Protein 5DLY (pdb70)

Radius of gyration: 17.3 Å; Cα contacts (8 Å, |Δi|>4): 465; chains: 1; bounding box: 42×43×48 Å

CATH classification: 3.40.50.150

Solvent-accessible surface area: 12921 Å² total; per-residue (Å²): 161,6,77,75,71,0,78,142,23,41,78,46,4,81,66,0,50,23,14,58,74,77,105,99,48,27,144,18,2,95,137,18,35,61,69,12,31,40,20,7,51,24,3,4,0,11,1,0,14,2,1,0,38,51,92,16,132,70,102,6,140,4,0,0,3,1,28,8,17,55,0,46,11,0,75,36,0,58,79,123,41,171,186,10,95,9,17,0,1,23,71,29,72,136,6,8,74,45,1,128,190,70,70,25,125,28,65,21,18,64,20,64,10,56,51,0,98,128,113,14,94,145,112,7,6,0,0,0,0,21,48,11,3,9,25,27,105,35,3,21,47,2,0,59,30,0,9,100,1,3,16,75,64,0,0,0,2,0,0,11,36,13,80,115,10,51,56,94,2,45,124,48,26,129,50,170,71,5,67,42,7,6,86,13,17,11,100,3,5,11,13,32,140,21,0,96,80,0,0,77,51,7,7,118,134,76,177,49,16,61,69,65,10,10,75,38,78,10,0,4,4,75,134,122,35,94,58,46,134,41,1,54,176,40,188,90,0,75,70,16,38,163,51,63,132,43,47,84,101,63,16,88,130,49,26,50,23,3,9,0,0,0,14,46,74,183

B-factor: mean 17.36, std 6.31, range [4.74, 49.21]

InterPro domains:
  IPR025714 Methyltransferase domain [PF13847] (62-194)
  IPR029063 S-adenosyl-L-methionine-dependent methyltransferase superfamily [G3DSA:3.40.50.150] (2-267)
  IPR029063 S-adenosyl-L-methionine-dependent methyltransferase superfamily [SSF53335] (41-239)

Nearest PDB structures (foldseek):
  5dm0-assembly1_A  TM=9.852E-01  e=4.901E-47  Bacillus velezensis FZB42
  5dm2-assembly1_A  TM=9.727E-01  e=2.241E-31  Bacillus pumilus ATCC 7061
  4kwc-assembly1_A  TM=9.662E-01  e=4.129E-31  Bacillus pumilus
  5dm1-assembly1_A  TM=9.781E-01  e=1.482E-30  Bacillus pumilus ATCC 7061
  5dm4-assembly1_A  TM=9.587E-01  e=1.402E-30  Bacillus pumilus ATCC 7061

Structure (mmCIF, N/CA/C/O backbone):
data_5DLY
#
_entry.id   5DLY
#
_cell.length_a   39.700
_cell.length_b   71.370
_cell.length_c   48.790
_cell.angle_alpha   90.00
_cell.angle_beta   107.49
_cell.angle_gamma   90.00
#
_symmetry.space_group_name_H-M   'P 1 21 1'
#
loop_
_entity.id
_entity.type
_entity.pdbx_description
1 polymer 'plantazolicin methyltransferase BamL'
2 non-polymer 'prop-2-en-1-yl 2-[(1S)-1-amino-4-carbamimidamidobutyl]-1,3-thiazole-4-carboxylate'
3 non-polymer S-ADENOSYL-L-HOMOCYSTEINE
4 water water
#
loop_
_atom_site.group_PDB
_atom_site.id
_atom_site.type_symbol
_atom_site.label_atom_id
_atom_site.label_alt_id
_atom_site.label_comp_id
_atom_site.label_asym_id
_atom_site.label_entity_id
_atom_site.label_seq_id
_atom_site.pdbx_PDB_ins_code
_atom_site.Cartn_x
_atom_site.Cartn_y
_atom_site.Cartn_z
_atom_site.occupancy
_atom_site.B_iso_or_equiv
_atom_site.auth_seq_id
_atom_site.auth_comp_id
_atom_site.auth_asym_id
_atom_site.auth_atom_id
_atom_site.pdbx_PDB_model_num
ATOM 1 N N . GLU A 1 1 ? 29.584 -45.606 66.135 1.00 25.80 2 GLU A N 1
ATOM 2 C CA . GLU A 1 1 ? 30.632 -46.491 65.557 1.00 24.81 2 GLU A CA 1
ATOM 3 C C . GLU A 1 1 ? 30.361 -47.944 65.920 1.00 22.88 2 GLU A C 1
ATOM 4 O O . GLU A 1 1 ? 30.307 -48.318 67.101 1.00 21.81 2 GLU A O 1
ATOM 10 N N . ILE A 1 2 ? 30.199 -48.756 64.886 1.00 20.75 3 ILE A N 1
ATOM 11 C CA . ILE A 1 2 ? 29.943 -50.179 65.067 1.00 18.89 3 ILE A CA 1
ATOM 12 C C . ILE A 1 2 ? 31.179 -50.892 65.621 1.00 18.80 3 ILE A C 1
ATOM 13 O O . ILE A 1 2 ? 31.044 -51.854 66.374 1.00 17.66 3 ILE A O 1
ATOM 18 N N . GLU A 1 3 ? 32.374 -50.401 65.275 1.00 18.65 4 GLU A N 1
ATOM 19 C CA . GLU A 1 3 ? 33.620 -50.945 65.809 1.00 19.99 4 GLU A CA 1
ATOM 20 C C . GLU A 1 3 ? 33.633 -50.928 67.343 1.00 19.19 4 GLU A C 1
ATOM 21 O O . GLU A 1 3 ? 33.925 -51.944 67.973 1.00 19.04 4 GLU A O 1
ATOM 27 N N . THR A 1 4 ? 33.305 -49.780 67.935 1.00 19.42 5 THR A N 1
ATOM 28 C CA . THR A 1 4 ? 33.305 -49.657 69.394 1.00 19.17 5 THR A CA 1
ATOM 29 C C . THR A 1 4 ? 32.204 -50.495 70.065 1.00 18.10 5 THR A C 1
ATOM 30 O O . THR A 1 4 ? 32.451 -51.115 71.104 1.00 17.89 5 THR A O 1
ATOM 34 N N . ILE A 1 5 ? 31.011 -50.529 69.470 1.00 17.47 6 ILE A N 1
ATOM 35 C CA . ILE A 1 5 ? 29.931 -51.400 69.965 1.00 17.16 6 ILE A CA 1
ATOM 36 C C . ILE A 1 5 ? 30.424 -52.849 70.000 1.00 16.74 6 ILE A C 1
ATOM 37 O O . ILE A 1 5 ? 30.235 -53.561 70.990 1.00 16.50 6 ILE A O 1
ATOM 42 N N . VAL A 1 6 ? 31.076 -53.267 68.920 1.00 16.40 7 VAL A N 1
ATOM 43 C CA . VAL A 1 6 ? 31.647 -54.613 68.837 1.00 16.13 7 VAL A CA 1
ATOM 44 C C . VAL A 1 6 ? 32.752 -54.838 69.879 1.00 16.62 7 VAL A C 1
ATOM 45 O O . VAL A 1 6 ? 32.778 -55.876 70.535 1.00 16.74 7 VAL A O 1
ATOM 49 N N . ARG A 1 7 ? 33.645 -53.863 70.051 1.00 17.36 8 ARG A N 1
ATOM 50 C CA . ARG A 1 7 ? 34.719 -54.003 71.041 1.00 17.87 8 ARG A CA 1
ATOM 51 C C . ARG A 1 7 ? 34.193 -54.054 72.472 1.00 18.02 8 ARG A C 1
ATOM 52 O O . ARG A 1 7 ? 34.722 -54.794 73.304 1.00 18.39 8 ARG A O 1
ATOM 60 N N . GLU A 1 8 ? 33.142 -53.285 72.744 1.00 18.76 9 GLU A N 1
ATOM 61 C CA . GLU A 1 8 ? 32.606 -53.182 74.100 1.00 19.45 9 GLU A CA 1
ATOM 62 C C . GLU A 1 8 ? 31.767 -54.383 74.512 1.00 19.05 9 GLU A C 1
ATOM 63 O O . GLU A 1 8 ? 31.557 -54.614 75.705 1.00 19.35 9 GLU A O 1
ATOM 69 N N . SER A 1 9 ? 31.307 -55.146 73.520 1.00 18.16 10 SER A N 1
ATOM 70 C CA . SER A 1 9 ? 30.582 -56.397 73.757 1.00 17.80 10 SER A CA 1
ATOM 71 C C . SER A 1 9 ? 31.479 -57.634 73.628 1.00 17.08 10 SER A C 1
ATOM 72 O O . SER A 1 9 ? 31.000 -58.771 73.720 1.00 16.08 10 SER A O 1
ATOM 75 N N . GLU A 1 10 ? 32.778 -57.419 73.441 1.00 16.91 11 GLU A N 1
ATOM 76 C CA . GLU A 1 10 ? 33.726 -58.523 73.279 1.00 18.00 11 GLU A CA 1
ATOM 77 C C . GLU A 1 10 ? 33.735 -59.502 74.458 1.00 17.77 11 GLU A C 1
ATOM 78 O O . GLU A 1 10 ? 33.737 -60.716 74.256 1.00 17.33 11 GLU A O 1
ATOM 84 N N . ALA A 1 11 ? 33.726 -58.980 75.683 1.00 18.03 12 ALA A N 1
ATOM 85 C CA . ALA A 1 11 ? 33.724 -59.828 76.873 1.00 18.12 12 ALA A CA 1
ATOM 86 C C . ALA A 1 11 ? 32.502 -60.741 76.921 1.00 17.75 12 ALA A C 1
ATOM 87 O O . ALA A 1 11 ? 32.604 -61.892 77.332 1.00 18.22 12 ALA A O 1
ATOM 89 N N . ASN A 1 12 ? 31.353 -60.227 76.487 1.00 17.32 13 ASN A N 1
ATOM 90 C CA . ASN A 1 12 ? 30.143 -61.041 76.413 1.00 16.96 13 ASN A CA 1
ATOM 91 C C . ASN A 1 12 ? 30.312 -62.202 75.440 1.00 16.14 13 ASN A C 1
ATOM 92 O O . ASN A 1 12 ? 29.903 -63.324 75.729 1.00 15.26 13 ASN A O 1
ATOM 97 N N . ARG A 1 13 ? 30.940 -61.926 74.302 1.00 15.94 14 ARG A N 1
ATOM 98 C CA . ARG A 1 13 ? 31.146 -62.935 73.270 1.00 15.41 14 ARG A CA 1
ATOM 99 C C . ARG A 1 13 ? 32.140 -63.996 73.732 1.00 15.44 14 ARG A C 1
ATOM 100 O O . ARG A 1 13 ? 31.945 -65.185 73.468 1.00 15.07 14 ARG A O 1
ATOM 108 N N . ILE A 1 14 ? 33.184 -63.571 74.454 1.00 16.12 15 ILE A N 1
ATOM 109 C CA . ILE A 1 14 ? 34.134 -64.519 75.049 1.00 17.05 15 ILE A CA 1
ATOM 110 C C . ILE A 1 14 ? 33.416 -65.469 76.011 1.00 16.20 15 ILE A C 1
ATOM 111 O O . ILE A 1 14 ? 33.649 -66.675 75.978 1.00 16.66 15 ILE A O 1
ATOM 116 N N . GLN A 1 15 ? 32.535 -64.913 76.843 1.00 15.97 16 GLN A N 1
ATOM 117 C CA . GLN A 1 15 ? 31.742 -65.694 77.790 1.00 15.96 16 GLN A CA 1
ATOM 118 C C . GLN A 1 15 ? 30.802 -66.677 77.092 1.00 15.16 16 GLN A C 1
ATOM 119 O O . GLN A 1 15 ? 30.697 -67.830 77.507 1.00 15.40 16 GLN A O 1
ATOM 125 N N . ALA A 1 16 ? 30.143 -66.234 76.020 1.00 14.22 17 ALA A N 1
ATOM 126 C CA . ALA A 1 16 ? 29.243 -67.109 75.255 1.00 14.02 17 ALA A CA 1
ATOM 127 C C . ALA A 1 16 ? 30.011 -68.304 74.685 1.00 13.78 17 ALA A C 1
ATOM 128 O O . ALA A 1 16 ? 29.510 -69.431 74.656 1.00 13.53 17 ALA A O 1
ATOM 130 N N . GLN A 1 17 ? 31.238 -68.043 74.242 1.00 14.29 18 GLN A N 1
ATOM 131 C CA . GLN A 1 17 ? 32.073 -69.065 73.630 1.00 14.83 18 GLN A CA 1
ATOM 132 C C . GLN A 1 17 ? 32.576 -70.121 74.631 1.00 15.04 18 GLN A C 1
ATOM 133 O O . GLN A 1 17 ? 32.898 -71.238 74.227 1.00 14.89 18 GLN A O 1
ATOM 139 N N . THR A 1 18 ? 32.594 -69.798 75.930 1.00 15.48 19 THR A N 1
ATOM 140 C CA . THR A 1 18 ? 32.932 -70.828 76.930 1.00 15.82 19 THR A CA 1
ATOM 141 C C . THR A 1 18 ? 32.013 -72.053 76.858 1.00 15.69 19 THR A C 1
ATOM 142 O O . THR A 1 18 ? 32.423 -73.161 77.199 1.00 15.88 19 THR A O 1
ATOM 146 N N . TRP A 1 19 ? 30.785 -71.864 76.373 1.00 14.66 20 TRP A N 1
ATOM 147 C CA . TRP A 1 19 ? 29.839 -72.967 76.231 1.00 14.37 20 TRP A CA 1
ATOM 148 C C . TRP A 1 19 ? 30.180 -73.958 75.104 1.00 14.60 20 TRP A C 1
ATOM 149 O O . TRP A 1 19 ? 29.531 -74.990 74.961 1.00 14.16 20 TRP A O 1
ATOM 160 N N . PHE A 1 20 ? 31.226 -73.647 74.333 1.00 14.65 21 PHE A N 1
ATOM 161 C CA . PHE A 1 20 ? 31.674 -74.509 73.245 1.00 15.62 21 PHE A CA 1
ATOM 162 C C . PHE A 1 20 ? 33.118 -74.968 73.402 1.00 17.37 21 PHE A C 1
ATOM 163 O O . PHE A 1 20 ? 33.586 -75.801 72.626 1.00 19.66 21 PHE A O 1
ATOM 171 N N . SER A 1 21 ? 33.791 -74.462 74.432 1.00 19.98 22 SER A N 1
ATOM 172 C CA . SER A 1 21 ? 35.212 -74.756 74.660 1.00 22.16 22 SER A CA 1
ATOM 173 C C . SER A 1 21 ? 35.499 -75.428 76.010 1.00 24.36 22 SER A C 1
ATOM 174 O O . SER A 1 21 ? 36.631 -75.852 76.265 1.00 25.17 22 SER A O 1
ATOM 177 N N . HIS A 1 22 ? 34.487 -75.509 76.869 1.00 25.99 23 HIS A N 1
ATOM 178 C CA . HIS A 1 22 ? 34.616 -76.166 78.173 1.00 27.90 23 HIS A CA 1
ATOM 179 C C . HIS A 1 22 ? 33.915 -77.524 78.147 1.00 28.37 23 HIS A C 1
ATOM 180 O O . HIS A 1 22 ? 32.799 -77.629 77.636 1.00 27.56 23 HIS A O 1
ATOM 187 N N . PRO A 1 23 ? 34.570 -78.572 78.687 1.00 28.14 24 PRO A N 1
ATOM 188 C CA . PRO A 1 23 ? 34.067 -79.944 78.553 1.00 28.55 24 PRO A CA 1
ATOM 189 C C . PRO A 1 23 ? 32.638 -80.136 79.064 1.00 28.00 24 PRO A C 1
ATOM 190 O O . PRO A 1 23 ? 31.808 -80.716 78.360 1.00 29.01 24 PRO A O 1
ATOM 194 N N . GLU A 1 24 ? 32.367 -79.648 80.272 1.00 27.67 25 GLU A N 1
ATOM 195 C CA . GLU A 1 24 ? 31.057 -79.807 80.902 1.00 27.26 25 GLU A CA 1
ATOM 196 C C . GLU A 1 24 ? 29.997 -78.929 80.228 1.00 25.23 25 GLU A C 1
ATOM 197 O O . GLU A 1 24 ? 28.892 -79.393 79.933 1.00 24.38 25 GLU A O 1
ATOM 203 N N . LYS A 1 25 ? 30.353 -77.672 79.968 1.00 23.69 26 LYS A N 1
ATOM 204 C CA . LYS A 1 25 ? 29.453 -76.720 79.310 1.00 22.18 26 LYS A CA 1
ATOM 205 C C . LYS A 1 25 ? 29.051 -77.179 77.911 1.00 21.24 26 LYS A C 1
ATOM 206 O O . LYS A 1 25 ? 27.894 -77.015 77.508 1.00 19.77 26 LYS A O 1
ATOM 212 N N . SER A 1 26 ? 29.999 -77.766 77.182 1.00 20.76 27 SER A N 1
ATOM 213 C CA . SER A 1 26 ? 29.745 -78.255 75.826 1.00 20.25 27 SER A CA 1
ATOM 214 C C . SER A 1 26 ? 28.683 -79.348 75.767 1.00 19.56 27 SER A C 1
ATOM 215 O O . SER A 1 26 ? 27.978 -79.471 74.771 1.00 19.48 27 SER A O 1
ATOM 218 N N . LYS A 1 27 ? 28.560 -80.135 76.835 1.00 18.80 28 LYS A N 1
ATOM 219 C CA . LYS A 1 27 ? 27.488 -81.121 76.919 1.00 18.16 28 LYS A CA 1
ATOM 220 C C . LYS A 1 27 ? 26.112 -80.448 76.966 1.00 16.78 28 LYS A C 1
ATOM 221 O O . LYS A 1 27 ? 25.162 -80.931 76.344 1.00 16.52 28 LYS A O 1
ATOM 227 N N . VAL A 1 28 ? 26.026 -79.331 77.691 1.00 15.78 29 VAL A N 1
ATOM 228 C CA . VAL A 1 28 ? 24.771 -78.578 77.835 1.00 15.03 29 VAL A CA 1
ATOM 229 C C . VAL A 1 28 ? 24.377 -77.928 76.504 1.00 14.48 29 VAL A C 1
ATOM 230 O O . VAL A 1 28 ? 23.233 -78.061 76.053 1.00 14.75 29 VAL A O 1
ATOM 234 N N . SER A 1 29 ? 25.330 -77.244 75.875 1.00 14.36 30 SER A N 1
ATOM 235 C CA . SER A 1 29 ? 25.064 -76.571 74.605 1.00 14.33 30 SER A CA 1
ATOM 236 C C . SER A 1 29 ? 24.708 -77.550 73.479 1.00 14.67 30 SER A C 1
ATOM 237 O O . SER A 1 29 ? 23.764 -77.302 72.724 1.00 14.70 30 SER A O 1
ATOM 240 N N . PHE A 1 30 ? 25.419 -78.677 73.390 1.00 15.08 31 PHE A N 1
ATOM 241 C CA . PHE A 1 30 ? 25.106 -79.688 72.373 1.00 16.53 31 PHE A CA 1
ATOM 242 C C . PHE A 1 30 ? 23.684 -80.223 72.522 1.00 16.38 31 PHE A C 1
ATOM 243 O O . PHE A 1 30 ? 22.934 -80.278 71.551 1.00 16.72 31 PHE A O 1
ATOM 251 N N . ARG A 1 31 ? 23.318 -80.608 73.745 1.00 16.78 32 ARG A N 1
ATOM 252 C CA . ARG A 1 31 ? 21.982 -81.127 74.027 1.00 17.15 32 ARG A CA 1
ATOM 253 C C . ARG A 1 31 ? 20.891 -80.127 73.650 1.00 15.91 32 ARG A C 1
ATOM 254 O O . ARG A 1 31 ? 19.931 -80.482 72.965 1.00 16.01 32 ARG A O 1
ATOM 262 N N . TYR A 1 32 ? 21.039 -78.882 74.103 1.00 15.14 33 TYR A N 1
ATOM 263 C CA . TYR A 1 32 ? 20.070 -77.846 73.769 1.00 14.76 33 TYR A CA 1
ATOM 264 C C . TYR A 1 32 ? 20.002 -77.646 72.248 1.00 14.51 33 TYR A C 1
ATOM 265 O O . TYR A 1 32 ? 18.910 -77.642 71.661 1.00 14.52 33 TYR A O 1
ATOM 274 N N . ASP A 1 33 ? 21.167 -77.481 71.625 1.00 14.74 34 ASP A N 1
ATOM 275 C CA . ASP A 1 33 ? 21.232 -77.133 70.198 1.00 14.82 34 ASP A CA 1
ATOM 276 C C . ASP A 1 33 ? 20.622 -78.213 69.320 1.00 15.29 34 ASP A C 1
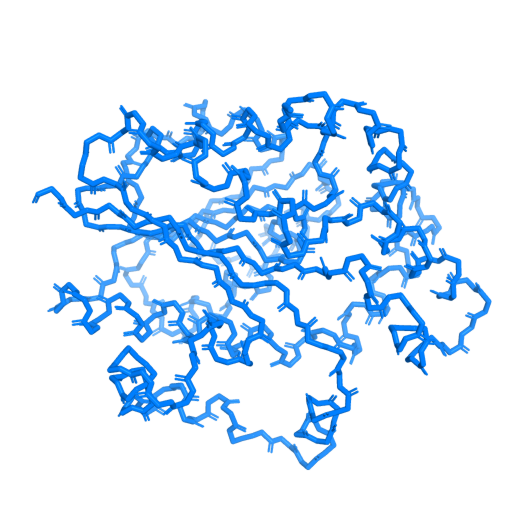ATOM 277 O O . ASP A 1 33 ? 19.888 -77.911 68.375 1.00 15.03 34 ASP A O 1
ATOM 282 N N . GLU A 1 34 ? 20.909 -79.472 69.638 1.00 16.45 35 GLU A N 1
ATOM 283 C CA . GLU A 1 34 ? 20.330 -80.582 68.888 1.00 17.53 35 GLU A CA 1
ATOM 284 C C . GLU A 1 34 ? 18.813 -80.657 69.032 1.00 17.77 35 GLU A C 1
ATOM 285 O O . GLU A 1 34 ? 18.107 -80.913 68.057 1.00 18.21 35 GLU A O 1
ATOM 291 N N . ARG A 1 35 ? 18.314 -80.419 70.243 1.00 17.44 36 ARG A N 1
ATOM 292 C CA . ARG A 1 35 ? 16.880 -80.510 70.519 1.00 17.74 36 ARG A CA 1
ATOM 293 C C . ARG A 1 35 ? 16.087 -79.346 69.928 1.00 18.14 36 ARG A C 1
ATOM 294 O O . ARG A 1 35 ? 14.985 -79.533 69.407 1.00 19.14 36 ARG A O 1
ATOM 302 N N . GLU A 1 36 ? 16.652 -78.145 70.008 1.00 18.12 37 GLU A N 1
ATOM 303 C CA . GLU A 1 36 ? 15.886 -76.938 69.725 1.00 18.36 37 GLU A CA 1
ATOM 304 C C . GLU A 1 36 ? 16.233 -76.249 68.405 1.00 17.96 37 GLU A C 1
ATOM 305 O O . GLU A 1 36 ? 15.422 -75.473 67.893 1.00 18.81 37 GLU A O 1
ATOM 311 N N . THR A 1 37 ? 17.421 -76.518 67.862 1.00 18.17 38 THR A N 1
ATOM 312 C CA . THR A 1 37 ? 17.862 -75.823 66.644 1.00 18.07 38 THR A CA 1
ATOM 313 C C . THR A 1 37 ? 18.010 -76.709 65.406 1.00 17.79 38 THR A C 1
ATOM 314 O O . THR A 1 37 ? 18.214 -76.201 64.303 1.00 18.23 38 THR A O 1
ATOM 318 N N . SER A 1 38 ? 17.917 -78.027 65.568 1.00 16.94 39 SER A N 1
ATOM 319 C CA . SER A 1 38 ? 18.176 -78.916 64.433 1.00 16.72 39 SER A CA 1
ATOM 320 C C . SER A 1 38 ? 17.180 -78.733 63.289 1.00 16.24 39 SER A C 1
ATOM 321 O O . SER A 1 38 ? 17.579 -78.791 62.135 1.00 15.90 39 SER A O 1
ATOM 324 N N . SER A 1 39 ? 15.901 -78.494 63.592 1.00 16.39 40 SER A N 1
ATOM 325 C CA . SER A 1 39 ? 14.903 -78.407 62.523 1.00 16.96 40 SER A CA 1
ATOM 326 C C . SER A 1 39 ? 15.033 -77.147 61.670 1.00 17.28 40 SER A C 1
ATOM 327 O O . SER A 1 39 ? 14.638 -77.148 60.503 1.00 17.65 40 SER A O 1
ATOM 330 N N . ILE A 1 40 ? 15.587 -76.080 62.244 1.00 16.32 41 ILE A N 1
ATOM 331 C CA . ILE A 1 40 ? 15.803 -74.845 61.479 1.00 16.27 41 ILE A CA 1
ATOM 332 C C . ILE A 1 40 ? 16.989 -74.980 60.513 1.00 16.00 41 ILE A C 1
ATOM 333 O O . ILE A 1 40 ? 17.095 -74.233 59.544 1.00 15.15 41 ILE A O 1
ATOM 338 N N . ARG A 1 41 ? 17.878 -75.937 60.776 1.00 16.22 42 ARG A N 1
ATOM 339 C CA . ARG A 1 41 ? 19.044 -76.156 59.918 1.00 16.11 42 ARG A CA 1
ATOM 340 C C . ARG A 1 41 ? 18.660 -76.330 58.442 1.00 14.98 42 ARG A C 1
ATOM 341 O O . ARG A 1 41 ? 19.167 -75.610 57.574 1.00 13.64 42 ARG A O 1
ATOM 349 N N . SER A 1 42 ? 17.756 -77.269 58.152 1.00 14.10 43 SER A N 1
ATOM 350 C CA . SER A 1 42 ? 17.355 -77.510 56.769 1.00 13.91 43 SER A CA 1
ATOM 351 C C . SER A 1 42 ? 16.633 -76.312 56.169 1.00 12.82 43 SER A C 1
ATOM 352 O O . SER A 1 42 ? 16.752 -76.057 54.973 1.00 13.09 43 SER A O 1
ATOM 355 N N . ILE A 1 43 ? 15.865 -75.596 56.987 1.00 12.43 44 ILE A N 1
ATOM 356 C CA . ILE A 1 43 ? 15.193 -74.392 56.497 1.00 11.30 44 ILE A CA 1
ATOM 357 C C . ILE A 1 43 ? 16.192 -73.305 56.091 1.00 10.65 44 ILE A C 1
ATOM 358 O O . ILE A 1 43 ? 16.088 -72.726 55.004 1.00 10.29 44 ILE A O 1
ATOM 363 N N . SER A 1 44 ? 17.187 -73.059 56.938 1.00 9.80 45 SER A N 1
ATOM 364 C CA . SER A 1 44 ? 18.223 -72.094 56.600 1.00 9.88 45 SER A CA 1
ATOM 365 C C . SER A 1 44 ? 19.022 -72.490 55.364 1.00 9.53 45 SER A C 1
ATOM 366 O O . SER A 1 44 ? 19.308 -71.637 54.526 1.00 9.61 45 SER A O 1
ATOM 369 N N . ILE A 1 45 ? 19.363 -73.777 55.254 1.00 9.67 46 ILE A N 1
ATOM 370 C CA . ILE A 1 45 ? 20.113 -74.273 54.091 1.00 9.83 46 ILE A CA 1
ATOM 371 C C . ILE A 1 45 ? 19.287 -74.129 52.808 1.00 10.28 46 ILE A C 1
ATOM 372 O O . ILE A 1 45 ? 19.767 -73.593 51.807 1.00 10.66 46 ILE A O 1
ATOM 377 N N . GLU A 1 46 ? 18.034 -74.583 52.844 1.00 10.78 47 GLU A N 1
ATOM 378 C CA . GLU A 1 46 ? 17.203 -74.485 51.647 1.00 11.50 47 GLU A CA 1
ATOM 379 C C . GLU A 1 46 ? 16.902 -73.037 51.271 1.00 11.24 47 GLU A C 1
ATOM 380 O O . GLU A 1 46 ? 16.655 -72.732 50.097 1.00 11.62 47 GLU A O 1
ATOM 386 N N . THR A 1 47 ? 16.953 -72.138 52.256 1.00 10.54 48 THR A N 1
ATOM 387 C CA . THR A 1 47 ? 16.762 -70.718 51.998 1.00 10.46 48 THR A CA 1
ATOM 388 C C . THR A 1 47 ? 17.927 -70.220 51.158 1.00 10.50 48 THR A C 1
ATOM 389 O O . THR A 1 47 ? 17.700 -69.579 50.139 1.00 11.08 48 THR A O 1
ATOM 393 N N . PHE A 1 48 ? 19.167 -70.543 51.537 1.00 10.49 49 PHE A N 1
ATOM 394 C CA . PHE A 1 48 ? 20.272 -70.050 50.717 1.00 10.89 49 PHE A CA 1
ATOM 395 C C . PHE A 1 48 ? 20.359 -70.729 49.352 1.00 11.05 49 PHE A C 1
ATOM 396 O O . PHE A 1 48 ? 20.734 -70.091 48.374 1.00 11.49 49 PHE A O 1
ATOM 404 N N . LEU A 1 49 ? 19.980 -72.006 49.283 1.00 11.25 50 LEU A N 1
ATOM 405 C CA . LEU A 1 49 ? 19.937 -72.703 47.992 1.00 11.82 50 LEU A CA 1
ATOM 406 C C . LEU A 1 49 ? 18.873 -72.131 47.071 1.00 12.37 50 LEU A C 1
ATOM 407 O O . LEU A 1 49 ? 19.111 -71.961 45.867 1.00 13.27 50 LEU A O 1
ATOM 412 N N . SER A 1 50 ? 17.707 -71.818 47.627 1.00 12.74 51 SER A N 1
ATOM 413 C CA . SER A 1 50 ? 16.646 -71.224 46.825 1.00 13.45 51 SER A CA 1
ATOM 414 C C . SER A 1 50 ? 17.049 -69.834 46.352 1.00 13.77 51 S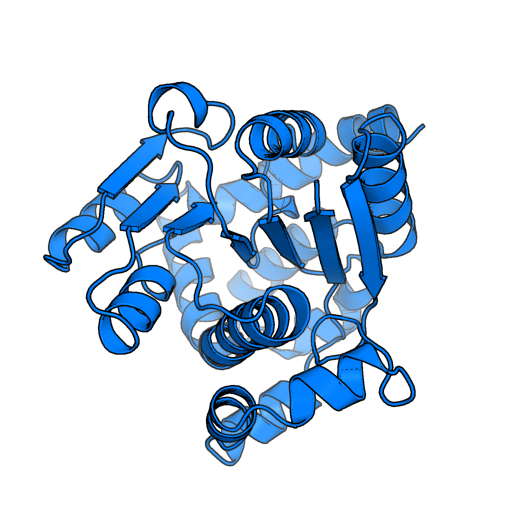ER A C 1
ATOM 415 O O . SER A 1 50 ? 16.811 -69.482 45.198 1.00 13.67 51 SER A O 1
ATOM 418 N N . PHE A 1 51 ? 17.674 -69.059 47.240 1.00 13.43 52 PHE A N 1
ATOM 419 C CA . PHE A 1 51 ? 18.152 -67.728 46.895 1.00 13.94 52 PHE A CA 1
ATOM 420 C C . PHE A 1 51 ? 19.145 -67.797 45.743 1.00 14.02 52 PHE A C 1
ATOM 421 O O . PHE A 1 51 ? 19.021 -67.048 44.769 1.00 14.29 52 PHE A O 1
ATOM 429 N N . TYR A 1 52 ? 20.107 -68.715 45.851 1.00 14.47 53 TYR A N 1
ATOM 430 C CA . TYR A 1 52 ? 21.191 -68.804 44.876 1.00 14.63 53 TYR A CA 1
ATOM 431 C C . TYR A 1 52 ? 20.666 -69.130 43.472 1.00 16.01 53 TYR A C 1
ATOM 432 O O . TYR A 1 52 ? 21.022 -68.454 42.493 1.00 16.31 53 TYR A O 1
ATOM 441 N N . SER A 1 53 ? 19.810 -70.144 43.392 1.00 17.01 54 SER A N 1
ATOM 442 C CA . SER A 1 53 ? 19.189 -70.558 42.126 1.00 18.71 54 SER A CA 1
ATOM 443 C C . SER A 1 53 ? 18.308 -69.470 41.518 1.00 19.39 54 SER A C 1
ATOM 444 O O . SER A 1 53 ? 18.326 -69.263 40.303 1.00 19.78 54 SER A O 1
ATOM 447 N N . SER A 1 54 ? 17.548 -68.776 42.361 1.00 19.94 55 SER A N 1
ATOM 448 C CA . SER A 1 54 ? 16.6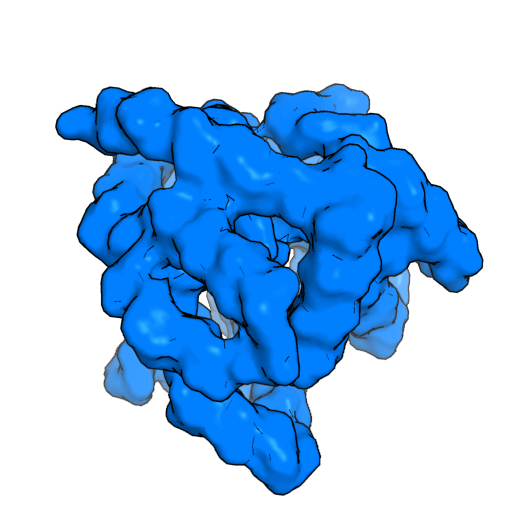82 -67.687 41.914 1.00 21.10 55 SER A CA 1
ATOM 449 C C . SER A 1 54 ? 17.510 -66.532 41.343 1.00 21.80 55 SER A C 1
ATOM 450 O O . SER A 1 54 ? 17.238 -66.047 40.239 1.00 21.72 55 SER A O 1
ATOM 453 N N . LYS A 1 55 ? 18.537 -66.129 42.086 1.00 21.27 56 LYS A N 1
ATOM 454 C CA . LYS A 1 55 ? 19.377 -64.992 41.717 1.00 21.90 56 LYS A CA 1
ATOM 455 C C . LYS A 1 55 ? 20.302 -65.304 40.538 1.00 21.29 56 LYS A C 1
ATOM 456 O O . LYS A 1 55 ? 20.424 -64.496 39.615 1.00 21.63 56 LYS A O 1
ATOM 462 N N . PHE A 1 56 ? 20.941 -66.472 40.552 1.00 20.24 57 PHE A N 1
ATOM 463 C CA . PHE A 1 56 ? 22.032 -66.732 39.601 1.00 20.23 57 PHE A CA 1
ATOM 464 C C . PHE A 1 56 ? 21.760 -67.801 38.538 1.00 20.37 57 PHE A C 1
ATOM 465 O O . PHE A 1 56 ? 22.597 -68.022 37.660 1.00 20.33 57 PHE A O 1
ATOM 473 N N . ASN A 1 57 ? 20.604 -68.462 38.623 1.00 20.60 58 ASN A N 1
ATOM 474 C CA . ASN A 1 57 ? 20.151 -69.434 37.605 1.00 21.59 58 ASN A CA 1
ATOM 475 C C . ASN A 1 57 ? 21.047 -70.663 37.384 1.00 21.01 58 ASN A C 1
ATOM 476 O O . ASN A 1 57 ? 21.038 -71.294 36.321 1.00 21.25 58 ASN A O 1
ATOM 481 N N . ARG A 1 58 ? 21.825 -70.988 38.409 1.00 19.24 59 ARG A N 1
ATOM 482 C CA . ARG A 1 58 ? 22.538 -72.253 38.478 1.00 18.63 59 ARG A CA 1
ATOM 483 C C . ARG A 1 58 ? 22.669 -72.642 39.944 1.00 18.21 59 ARG A C 1
ATOM 484 O O . ARG A 1 58 ? 22.423 -71.819 40.826 1.00 18.05 59 ARG A O 1
ATOM 492 N N . GLU A 1 59 ? 23.039 -73.893 40.189 1.00 18.45 60 GLU A N 1
ATOM 493 C CA . GLU A 1 59 ? 23.356 -74.346 41.530 1.00 18.26 60 GLU A CA 1
ATOM 494 C C . GLU A 1 59 ? 24.755 -73.848 41.914 1.00 16.67 60 GLU A C 1
ATOM 495 O O . GLU A 1 59 ? 25.609 -73.647 41.046 1.00 16.88 60 GLU A O 1
ATOM 501 N N . PRO A 1 60 ? 24.994 -73.627 43.216 1.00 15.67 61 PRO A N 1
ATOM 502 C CA . PRO A 1 60 ? 26.340 -73.227 43.620 1.00 14.70 61 PRO A CA 1
ATOM 503 C C . PRO A 1 60 ? 27.349 -74.350 43.387 1.00 13.77 61 PRO A C 1
ATOM 504 O O . PRO A 1 60 ? 26.979 -75.530 43.428 1.00 14.48 61 PRO A O 1
ATOM 508 N N . TYR A 1 61 ? 28.611 -73.982 43.146 1.00 13.09 62 TYR A N 1
ATOM 509 C CA . TYR A 1 61 ? 29.684 -74.960 42.967 1.00 12.83 62 TYR A CA 1
ATOM 510 C C . TYR A 1 61 ? 30.366 -75.284 44.292 1.00 11.97 62 TYR A C 1
ATOM 511 O O . TYR A 1 61 ? 31.082 -76.276 44.401 1.00 12.30 62 TYR A O 1
ATOM 520 N N . SER A 1 62 ? 30.170 -74.419 45.286 1.00 11.76 63 SER A N 1
ATOM 521 C CA . SER A 1 62 ? 30.926 -74.490 46.526 1.00 11.32 63 SER A CA 1
ATOM 522 C C . SER A 1 62 ? 30.148 -73.860 47.674 1.00 10.76 63 SER A C 1
ATOM 523 O O . SER A 1 62 ? 29.484 -72.833 47.488 1.00 11.32 63 SER A O 1
ATOM 526 N N . VAL A 1 63 ? 30.234 -74.490 48.843 1.00 10.60 64 VAL A N 1
ATOM 527 C CA . VAL A 1 63 ? 29.696 -73.952 50.095 1.00 10.30 64 VAL A CA 1
ATOM 528 C C . VAL A 1 63 ? 30.784 -74.045 51.155 1.00 10.16 64 VAL A C 1
ATOM 529 O O . VAL A 1 63 ? 31.368 -75.106 51.349 1.00 9.91 64 VAL A O 1
ATOM 533 N N . LEU A 1 64 ? 31.057 -72.914 51.798 1.00 9.95 65 LEU A N 1
ATOM 534 C CA . LEU A 1 64 ? 31.953 -72.830 52.940 1.00 10.07 65 LEU A CA 1
ATOM 535 C C . LEU A 1 64 ? 31.119 -72.593 54.199 1.00 10.12 65 LEU A C 1
ATOM 536 O O . LEU A 1 64 ? 30.406 -71.595 54.295 1.00 9.81 65 LEU A O 1
ATOM 541 N N . ASP A 1 65 ? 31.219 -73.514 55.152 1.00 10.19 66 ASP A N 1
ATOM 542 C CA . ASP A 1 65 ? 30.423 -73.460 56.374 1.00 10.47 66 ASP A CA 1
ATOM 543 C C . ASP A 1 65 ? 31.271 -72.998 57.553 1.00 10.36 66 ASP A C 1
ATOM 544 O O . ASP A 1 65 ? 32.230 -73.676 57.965 1.00 10.34 66 ASP A O 1
ATOM 549 N N . ILE A 1 66 ? 30.916 -71.836 58.107 1.00 9.81 67 ILE A N 1
ATOM 550 C CA . ILE A 1 66 ? 31.717 -71.208 59.175 1.00 9.80 67 ILE A CA 1
ATOM 551 C C . ILE A 1 66 ? 31.171 -71.608 60.547 1.00 10.12 67 ILE A C 1
ATOM 552 O O . ILE A 1 66 ? 29.996 -71.421 60.817 1.00 10.39 67 ILE A O 1
ATOM 557 N N . GLY A 1 67 ? 32.023 -72.160 61.410 1.00 9.59 68 GLY A N 1
ATOM 558 C CA . GLY A 1 67 ? 31.547 -72.689 62.694 1.00 9.62 68 GLY A CA 1
ATOM 559 C C . GLY A 1 67 ? 30.718 -73.934 62.457 1.00 9.98 68 GLY A C 1
ATOM 560 O O . GLY A 1 67 ? 29.581 -74.030 62.930 1.00 10.20 68 GLY A O 1
ATOM 561 N N . CYS A 1 68 ? 31.304 -74.890 61.739 1.00 10.16 69 CYS A N 1
ATOM 562 C CA . CYS A 1 68 ? 30.570 -76.028 61.182 1.00 10.36 69 CYS A CA 1
ATOM 563 C C . CYS A 1 68 ? 30.175 -77.096 62.199 1.00 10.62 69 CYS A C 1
ATOM 564 O O . CYS A 1 68 ? 29.493 -78.040 61.841 1.00 10.61 69 CYS A O 1
ATOM 567 N N . GLY A 1 69 ? 30.629 -76.962 63.449 1.00 10.79 70 GLY A N 1
ATOM 568 C CA . GLY A 1 69 ? 30.306 -77.948 64.477 1.00 11.36 70 GLY A CA 1
ATOM 569 C C . GLY A 1 69 ? 30.739 -79.336 64.053 1.00 11.68 70 GLY A C 1
ATOM 570 O O . GLY A 1 69 ? 31.804 -79.502 63.463 1.00 11.50 70 GLY A O 1
ATOM 571 N N . GLN A 1 70 ? 29.875 -80.312 64.313 1.00 11.98 71 GLN A N 1
ATOM 572 C CA . GLN A 1 70 ? 30.150 -81.730 64.060 1.00 12.47 71 GLN A CA 1
ATOM 573 C C . GLN A 1 70 ? 29.839 -82.126 62.608 1.00 12.21 71 GLN A C 1
ATOM 574 O O . GLN A 1 70 ? 29.774 -83.313 62.277 1.00 12.10 71 GLN A O 1
ATOM 580 N N . GLY A 1 71 ? 29.661 -81.128 61.746 1.00 11.63 72 GLY A N 1
ATOM 581 C CA . GLY A 1 71 ? 29.463 -81.343 60.308 1.00 11.83 72 GLY A CA 1
ATOM 582 C C . GLY A 1 71 ? 28.057 -81.622 59.802 1.00 11.89 72 GLY A C 1
ATOM 583 O O . GLY A 1 71 ? 27.898 -82.010 58.647 1.00 12.29 72 GLY A O 1
ATOM 584 N N . GLN A 1 72 ? 27.040 -81.389 60.638 1.00 11.57 73 GLN A N 1
ATOM 585 C CA . GLN A 1 72 ? 25.648 -81.688 60.291 1.00 12.05 73 GLN A CA 1
ATOM 586 C C . GLN A 1 72 ? 25.182 -80.957 59.028 1.00 11.60 73 GLN A C 1
ATOM 587 O O . GLN A 1 72 ? 24.510 -81.537 58.176 1.00 12.01 73 GLN A O 1
ATOM 593 N N . VAL A 1 73 ? 25.538 -79.680 58.900 1.00 11.75 74 VAL A N 1
ATOM 594 C CA . VAL A 1 73 ? 25.148 -78.910 57.719 1.00 11.55 74 VAL A CA 1
ATOM 595 C C . VAL A 1 73 ? 25.806 -79.472 56.465 1.00 12.08 74 VAL A C 1
ATOM 596 O O . VAL A 1 73 ? 25.172 -79.605 55.420 1.00 11.82 74 VAL A O 1
ATOM 600 N N . ILE A 1 74 ? 27.083 -79.813 56.571 1.00 12.14 75 ILE A N 1
ATOM 601 C CA . ILE A 1 74 ? 27.795 -80.397 55.449 1.00 13.44 75 ILE A CA 1
ATOM 602 C C . ILE A 1 74 ? 27.234 -81.780 55.106 1.00 13.94 75 ILE A C 1
ATOM 603 O O . ILE A 1 74 ? 27.098 -82.121 53.929 1.00 13.92 75 ILE A O 1
ATOM 608 N N . GLN A 1 75 ? 26.853 -82.548 56.120 1.00 15.26 76 GLN A N 1
ATOM 609 C CA . GLN A 1 75 ? 26.179 -83.821 55.864 1.00 16.52 76 GLN A CA 1
ATOM 610 C C . GLN A 1 75 ? 24.888 -83.636 55.052 1.00 16.66 76 GLN A C 1
ATOM 611 O O . GLN A 1 75 ? 24.645 -84.370 54.083 1.00 16.39 76 GLN A O 1
ATOM 617 N N . TYR A 1 76 ? 24.073 -82.657 55.452 1.00 15.81 77 TYR A N 1
ATOM 618 C CA . TYR A 1 76 ? 22.834 -82.333 54.751 1.00 15.93 77 TYR A CA 1
ATOM 619 C C . TYR A 1 76 ? 23.106 -82.009 53.289 1.00 16.45 77 TYR A C 1
ATOM 620 O O . TYR A 1 76 ? 22.418 -82.519 52.401 1.00 16.83 77 TYR A O 1
ATOM 629 N N . LEU A 1 77 ? 24.109 -81.168 53.043 1.00 16.59 78 LEU A N 1
ATOM 630 C CA . LEU A 1 77 ? 24.475 -80.759 51.687 1.00 17.61 78 LEU A CA 1
ATOM 631 C C . LEU A 1 77 ? 24.989 -81.933 50.859 1.00 19.03 78 LEU A C 1
ATOM 632 O O . LEU A 1 77 ? 24.670 -82.040 49.673 1.00 19.46 78 LEU A O 1
ATOM 637 N N . ASN A 1 78 ? 25.769 -82.805 51.500 1.00 20.54 79 ASN A N 1
ATOM 638 C CA . ASN A 1 78 ? 26.285 -84.034 50.884 1.00 23.15 79 ASN A CA 1
ATOM 639 C C . ASN A 1 78 ? 25.176 -84.973 50.401 1.00 24.88 79 ASN A C 1
ATOM 640 O O . ASN A 1 78 ? 25.346 -85.695 49.412 1.00 25.66 79 ASN A O 1
ATOM 645 N N . SER A 1 79 ? 24.045 -84.956 51.100 1.00 26.65 80 SER A N 1
ATOM 646 C CA . SER A 1 79 ? 22.892 -85.781 50.732 1.00 28.56 80 SER A CA 1
ATOM 647 C C . SER A 1 79 ? 22.048 -85.156 49.620 1.00 29.30 80 SER A C 1
ATOM 648 O O . SER A 1 79 ? 21.256 -85.852 48.973 1.00 31.06 80 SER A O 1
ATOM 651 N N . ARG A 1 80 ? 22.214 -83.852 49.405 1.00 29.49 81 ARG A N 1
ATOM 652 C CA . ARG A 1 80 ? 21.445 -83.126 48.387 1.00 30.10 81 ARG A CA 1
ATOM 653 C C . ARG A 1 80 ? 22.234 -82.984 47.094 1.00 29.35 81 ARG A C 1
ATOM 654 O O . ARG A 1 80 ? 21.658 -83.007 46.004 1.00 28.29 81 ARG A O 1
ATOM 662 N N . PHE A 1 81 ? 23.551 -82.840 47.229 1.00 28.17 82 PHE A N 1
ATOM 663 C CA . PHE A 1 81 ? 24.445 -82.653 46.094 1.00 27.80 82 PHE A CA 1
ATOM 664 C C . PHE A 1 81 ? 25.647 -83.574 46.198 1.00 27.45 82 PHE A C 1
ATOM 665 O O . PHE A 1 81 ? 26.164 -83.825 47.290 1.00 28.03 82 PHE A O 1
ATOM 673 N N . GLN A 1 82 ? 26.091 -84.069 45.052 1.00 26.19 83 GLN A N 1
ATOM 674 C CA . GLN A 1 82 ? 27.309 -84.852 44.991 1.00 26.16 83 GLN A CA 1
ATOM 675 C C . GLN A 1 82 ? 28.481 -84.012 44.485 1.00 26.16 83 GLN A C 1
ATOM 676 O O . GLN A 1 82 ? 29.608 -84.169 44.959 1.00 26.09 83 GLN A O 1
ATOM 682 N N . LYS A 1 83 ? 28.212 -83.123 43.530 1.00 26.88 84 LYS A N 1
ATOM 683 C CA . LYS A 1 83 ? 29.278 -82.339 42.906 1.00 27.09 84 LYS A CA 1
ATOM 684 C C . LYS A 1 83 ? 29.312 -80.899 43.421 1.00 26.44 84 LYS A C 1
ATOM 685 O O . LYS A 1 83 ? 29.308 -79.941 42.645 1.00 28.15 84 LYS A O 1
ATOM 691 N N . ILE A 1 84 ? 29.343 -80.764 44.741 1.00 25.16 85 ILE A N 1
ATOM 692 C CA . ILE A 1 84 ? 29.541 -79.478 45.394 1.00 23.15 85 ILE A CA 1
ATOM 693 C C . ILE A 1 84 ? 30.829 -79.591 46.202 1.00 21.61 85 ILE A C 1
ATOM 694 O O . ILE A 1 84 ? 31.069 -80.614 46.851 1.00 21.17 85 ILE A O 1
ATOM 699 N N . GLU A 1 85 ? 31.670 -78.562 46.134 1.00 18.96 86 GLU A N 1
ATOM 700 C CA . GLU A 1 85 ? 32.869 -78.517 46.953 1.00 17.77 86 GLU A CA 1
ATOM 701 C C . GLU A 1 85 ? 32.472 -78.005 48.324 1.00 16.02 86 GLU A C 1
ATOM 702 O O . GLU A 1 85 ? 32.046 -76.863 48.453 1.00 14.53 86 GLU A O 1
ATOM 708 N N . LEU A 1 86 ? 32.599 -78.866 49.329 1.00 14.59 87 LEU A N 1
ATOM 709 C CA . LEU A 1 86 ? 32.183 -78.549 50.698 1.00 13.69 87 LEU A CA 1
ATOM 710 C C . LEU A 1 86 ? 33.370 -78.342 51.613 1.00 13.23 87 LEU A C 1
ATOM 711 O O . LEU A 1 86 ? 34.272 -79.182 51.690 1.00 13.49 87 LEU A O 1
ATOM 716 N N . THR A 1 87 ? 33.341 -77.236 52.351 1.00 12.19 88 THR A N 1
ATOM 717 C CA . THR A 1 87 ? 34.400 -76.926 53.312 1.00 11.62 88 THR A CA 1
ATOM 718 C C . THR A 1 87 ? 33.770 -76.456 54.617 1.00 11.14 88 THR A C 1
ATOM 719 O O . THR A 1 87 ? 32.802 -75.700 54.595 1.00 10.89 88 THR A O 1
ATOM 723 N N . GLY A 1 88 ? 34.292 -76.932 55.742 1.00 10.58 89 GLY A N 1
ATOM 724 C CA . GLY A 1 88 ? 33.822 -76.484 57.053 1.00 10.20 89 GLY A CA 1
ATOM 725 C C . GLY A 1 88 ? 34.987 -76.120 57.949 1.00 10.33 89 GLY A C 1
ATOM 726 O O . GLY A 1 88 ? 36.059 -76.734 57.879 1.00 10.54 89 GLY A O 1
ATOM 727 N N . ILE A 1 89 ? 34.796 -75.092 58.765 1.00 9.89 90 ILE A N 1
ATOM 728 C CA . ILE A 1 89 ? 35.836 -74.647 59.705 1.00 9.88 90 ILE A CA 1
ATOM 729 C C . ILE A 1 89 ? 35.230 -74.422 61.083 1.00 10.03 90 ILE A C 1
ATOM 730 O O . ILE A 1 89 ? 34.137 -73.865 61.220 1.00 9.93 90 ILE A O 1
ATOM 735 N N . ASP A 1 90 ? 35.934 -74.883 62.110 1.00 9.82 91 ASP A N 1
ATOM 736 C CA . ASP A 1 90 ? 35.456 -74.729 63.483 1.00 10.03 91 ASP A CA 1
ATOM 737 C C . ASP A 1 90 ? 36.672 -74.738 64.382 1.00 10.42 91 ASP A C 1
ATOM 738 O O . ASP A 1 90 ? 37.631 -75.448 64.096 1.00 10.51 91 ASP A O 1
ATOM 743 N N . SER A 1 91 ? 36.651 -73.930 65.443 1.00 10.83 92 SER A N 1
ATOM 744 C CA . SER A 1 91 ? 37.798 -73.846 66.358 1.00 11.17 92 SER A CA 1
ATOM 745 C C . SER A 1 91 ? 37.808 -74.955 67.425 1.00 11.80 92 SER A C 1
ATOM 746 O O . SER A 1 91 ? 38.746 -75.043 68.223 1.00 12.53 92 SER A O 1
ATOM 749 N N . SER A 1 92 ? 36.777 -75.794 67.443 1.00 11.88 93 SER A N 1
ATOM 750 C CA . SER A 1 92 ? 36.725 -76.929 68.370 1.00 12.20 93 SER A CA 1
ATOM 751 C C . SER A 1 92 ? 37.316 -78.195 67.751 1.00 12.53 93 SER A C 1
ATOM 752 O O . SER A 1 92 ? 36.785 -78.717 66.773 1.00 12.12 93 SER A O 1
ATOM 755 N N . ALA A 1 93 ? 38.401 -78.690 68.347 1.00 12.40 94 ALA A N 1
ATOM 756 C CA . ALA A 1 93 ? 39.022 -79.950 67.912 1.00 12.79 94 ALA A CA 1
ATOM 757 C C . ALA A 1 93 ? 38.065 -81.138 67.998 1.00 13.32 94 ALA A C 1
ATOM 758 O O . ALA A 1 93 ? 38.040 -81.981 67.094 1.00 13.33 94 ALA A O 1
ATOM 760 N N . GLN A 1 94 ? 37.272 -81.189 69.068 1.00 14.38 95 GLN A N 1
ATOM 761 C CA . GLN A 1 94 ? 36.303 -82.265 69.252 1.00 15.52 95 GLN A CA 1
ATOM 762 C C . GLN A 1 94 ? 35.242 -82.246 68.162 1.00 14.93 95 GLN A C 1
ATOM 763 O O . GLN A 1 94 ? 34.843 -83.296 67.658 1.00 15.67 95 GLN A O 1
ATOM 769 N N . ALA A 1 95 ? 34.786 -81.049 67.796 1.00 13.65 96 ALA A N 1
ATOM 770 C CA . ALA A 1 95 ? 33.786 -80.915 66.743 1.00 13.23 96 ALA A CA 1
ATOM 771 C C . ALA A 1 95 ? 34.346 -81.394 65.407 1.00 12.78 96 ALA A C 1
ATOM 772 O O . ALA A 1 95 ? 33.684 -82.136 64.675 1.00 12.26 96 ALA A O 1
ATOM 774 N N . ILE A 1 96 ? 35.574 -80.975 65.098 1.00 12.85 97 ILE A N 1
ATOM 775 C CA . ILE A 1 96 ? 36.196 -81.300 63.815 1.00 12.73 97 ILE A CA 1
ATOM 776 C C . ILE A 1 96 ? 36.549 -82.789 63.700 1.00 13.56 97 ILE A C 1
ATOM 777 O O . ILE A 1 96 ? 36.384 -83.379 62.628 1.00 13.61 97 ILE A O 1
ATOM 782 N N . SER A 1 97 ? 37.015 -83.389 64.797 1.00 14.73 98 SER A N 1
ATOM 783 C CA . SER A 1 97 ? 37.257 -84.835 64.805 1.00 15.95 98 SER A CA 1
ATOM 784 C C . SER A 1 97 ? 35.963 -85.619 64.530 1.00 16.02 98 SER A C 1
ATOM 785 O O . SER A 1 97 ? 35.981 -86.593 63.771 1.00 15.94 98 SER A O 1
ATOM 788 N N . SER A 1 98 ? 34.852 -85.182 65.128 1.00 15.77 99 SER A N 1
ATOM 789 C CA . SER A 1 98 ? 33.527 -85.771 64.858 1.00 15.66 99 SER A CA 1
ATOM 790 C C . SER A 1 98 ? 33.096 -85.625 63.397 1.00 15.48 99 SER A C 1
ATOM 791 O O . SER A 1 98 ? 32.628 -86.585 62.783 1.00 15.22 99 SER A O 1
ATOM 794 N N . ALA A 1 99 ? 33.252 -84.422 62.847 1.00 15.01 100 ALA A N 1
ATOM 795 C CA . ALA A 1 99 ? 32.943 -84.160 61.443 1.00 15.19 100 ALA A CA 1
ATOM 796 C C . ALA A 1 99 ? 33.762 -85.028 60.486 1.00 15.89 100 ALA A C 1
ATOM 797 O O . ALA A 1 99 ? 33.229 -85.551 59.501 1.00 16.41 100 ALA A O 1
ATOM 799 N N . LYS A 1 100 ? 35.050 -85.190 60.785 1.00 16.42 101 LYS A N 1
ATOM 800 C CA . LYS A 1 100 ? 35.937 -85.993 59.949 1.00 17.74 101 LYS A CA 1
ATOM 801 C C . LYS A 1 100 ? 35.535 -87.463 59.965 1.00 18.43 101 LYS A C 1
ATOM 802 O O . LYS A 1 100 ? 35.639 -88.150 58.943 1.00 19.49 101 LYS A O 1
ATOM 808 N N . LYS A 1 101 ? 35.043 -87.931 61.109 1.00 19.40 102 LYS A N 1
ATOM 809 C CA . LYS A 1 101 ? 34.645 -89.337 61.250 1.00 20.59 102 LYS A CA 1
ATOM 810 C C . LYS A 1 101 ? 33.418 -89.693 60.398 1.00 20.60 102 LYS A C 1
ATOM 811 O O . LYS A 1 101 ? 33.163 -90.871 60.129 1.00 20.56 102 LYS A O 1
ATOM 817 N N . LEU A 1 102 ? 32.674 -88.684 59.948 1.00 20.37 103 LEU A N 1
ATOM 818 C CA . LEU A 1 102 ? 31.540 -88.920 59.046 1.00 20.15 103 LEU A CA 1
ATOM 819 C C . LEU A 1 102 ? 31.950 -89.569 57.724 1.00 20.38 103 LEU A C 1
ATOM 820 O O . LEU A 1 102 ? 31.133 -90.228 57.079 1.00 20.86 103 LEU A O 1
ATOM 825 N N . GLY A 1 103 ? 33.204 -89.364 57.322 1.00 20.32 104 GLY A N 1
ATOM 826 C CA . GLY A 1 103 ? 33.737 -89.926 56.083 1.00 21.12 104 GLY A CA 1
ATOM 827 C C . GLY A 1 103 ? 33.063 -89.376 54.840 1.00 22.14 104 GLY A C 1
ATOM 828 O O . GLY A 1 103 ? 32.824 -90.112 53.887 1.00 23.46 104 GLY A O 1
ATOM 829 N N . ILE A 1 104 ? 32.749 -88.080 54.867 1.00 21.49 105 ILE A N 1
ATOM 830 C CA . ILE A 1 104 ? 32.133 -87.370 53.749 1.00 21.42 105 ILE A CA 1
ATOM 831 C C . ILE A 1 104 ? 33.207 -86.741 52.872 1.00 20.36 105 ILE A C 1
ATOM 832 O O . ILE A 1 104 ? 34.268 -86.356 53.358 1.00 19.65 105 ILE A O 1
ATOM 837 N N . ASN A 1 105 ? 32.919 -86.629 51.579 1.00 19.99 106 ASN A N 1
ATOM 838 C CA . ASN A 1 105 ? 33.779 -85.901 50.672 1.00 19.75 106 ASN A CA 1
ATOM 839 C C . ASN A 1 105 ? 33.659 -84.394 50.942 1.00 18.59 106 ASN A C 1
ATOM 840 O O . ASN A 1 105 ? 32.871 -83.692 50.305 1.00 19.05 106 ASN A O 1
ATOM 845 N N . ALA A 1 106 ? 34.443 -83.933 51.917 1.00 17.28 107 ALA A N 1
ATOM 846 C CA . ALA A 1 106 ? 34.465 -82.535 52.365 1.00 16.66 107 ALA A CA 1
ATOM 847 C C . ALA A 1 106 ? 35.770 -82.278 53.104 1.00 16.39 107 ALA A C 1
ATOM 848 O O . ALA A 1 106 ? 36.382 -83.216 53.615 1.00 16.89 107 ALA A O 1
ATOM 850 N N . SER A 1 107 ? 36.190 -81.014 53.147 1.00 15.15 108 SER A N 1
ATOM 851 C CA . SER A 1 107 ? 37.383 -80.594 53.885 1.00 14.99 108 SER A CA 1
ATOM 852 C C . SER A 1 107 ? 36.988 -79.940 55.204 1.00 14.02 108 SER A C 1
ATOM 853 O O . SER A 1 107 ? 36.180 -79.006 55.228 1.00 13.71 108 SER A O 1
ATOM 856 N N . PHE A 1 108 ? 37.559 -80.429 56.298 1.00 12.84 109 PHE A N 1
ATOM 857 C CA . PHE A 1 108 ? 37.295 -79.878 57.623 1.00 12.27 109 PHE A CA 1
ATOM 858 C C . PHE A 1 108 ? 38.567 -79.323 58.236 1.00 11.99 109 PHE A C 1
ATOM 859 O O . PHE A 1 108 ? 39.607 -79.986 58.247 1.00 12.34 109 PHE A O 1
ATOM 867 N N . ILE A 1 109 ? 38.479 -78.084 58.717 1.00 11.23 110 ILE A N 1
ATOM 868 C CA . ILE A 1 109 ? 39.627 -77.343 59.232 1.00 11.32 110 ILE A CA 1
ATOM 869 C C . ILE A 1 109 ? 39.389 -76.986 60.690 1.00 11.12 110 ILE A C 1
ATOM 870 O O . ILE A 1 109 ? 38.306 -76.484 61.040 1.00 10.55 110 ILE A O 1
ATOM 875 N N . CYS A 1 110 ? 40.391 -77.227 61.540 1.00 11.11 111 CYS A N 1
ATOM 876 C CA . CYS A 1 110 ? 40.301 -76.816 62.935 1.00 11.29 111 CYS A CA 1
ATOM 877 C C . CYS A 1 110 ? 41.132 -75.571 63.202 1.00 11.19 111 CYS A C 1
ATOM 878 O O . CYS A 1 110 ? 42.344 -75.639 63.415 1.00 11.36 111 CYS A O 1
ATOM 881 N N . SER A 1 111 ? 40.461 -74.423 63.185 1.00 10.91 112 SER A N 1
ATOM 882 C CA . SER A 1 111 ? 41.129 -73.138 63.330 1.00 10.57 112 SER A CA 1
ATOM 883 C C . SER A 1 111 ? 40.079 -72.080 63.592 1.00 10.28 112 SER A C 1
ATOM 884 O O . SER A 1 111 ? 38.902 -72.276 63.279 1.00 10.09 112 SER A O 1
ATOM 887 N N . ASN A 1 112 ? 40.508 -70.957 64.171 1.00 10.17 113 ASN A N 1
ATOM 888 C CA . ASN A 1 112 ? 39.688 -69.755 64.222 1.00 10.52 113 ASN A CA 1
ATOM 889 C C . ASN A 1 112 ? 39.309 -69.386 62.779 1.00 10.20 113 ASN A C 1
ATOM 890 O O . ASN A 1 112 ? 40.165 -69.395 61.881 1.00 9.82 113 ASN A O 1
ATOM 895 N N . ALA A 1 113 ? 38.028 -69.092 62.548 1.00 9.97 114 ALA A N 1
ATOM 896 C CA . ALA A 1 113 ? 37.562 -68.686 61.217 1.00 10.19 114 ALA A CA 1
ATOM 897 C C . ALA A 1 113 ? 38.321 -67.476 60.681 1.00 10.34 114 ALA A C 1
ATOM 898 O O . ALA A 1 113 ? 38.391 -67.289 59.471 1.00 10.25 114 ALA A O 1
ATOM 900 N N . GLU A 1 114 ? 38.898 -66.682 61.584 1.00 10.98 115 GLU A N 1
ATOM 901 C CA . GLU A 1 114 ? 39.773 -65.570 61.184 1.00 11.69 115 GLU A CA 1
ATOM 902 C C . GLU A 1 114 ? 40.875 -66.011 60.228 1.00 11.28 115 GLU A C 1
ATOM 903 O O . GLU A 1 114 ? 41.359 -65.216 59.425 1.00 11.28 115 GLU A O 1
ATOM 909 N N . ASN A 1 115 ? 41.282 -67.273 60.341 1.00 10.89 116 ASN A N 1
ATOM 910 C CA . ASN A 1 115 ? 42.411 -67.804 59.581 1.00 10.94 116 ASN A CA 1
ATOM 911 C C . ASN A 1 115 ? 42.029 -68.493 58.2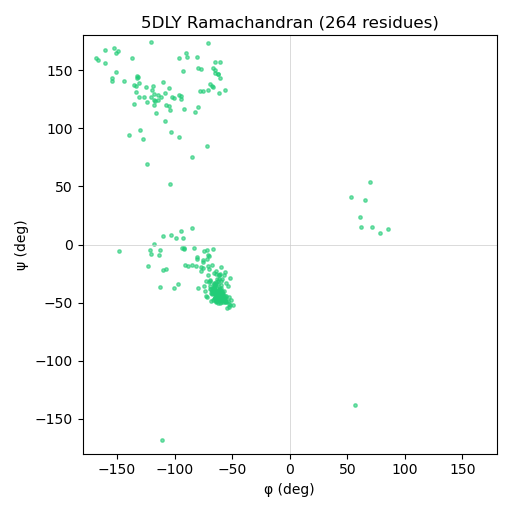73 1.00 10.94 116 ASN A C 1
ATOM 912 O O . ASN A 1 115 ? 42.865 -69.142 57.647 1.00 10.68 116 ASN A O 1
ATOM 917 N N . ILE A 1 116 ? 40.776 -68.331 57.851 1.00 11.22 117 ILE A N 1
ATOM 918 C CA . ILE A 1 116 ? 40.239 -69.083 56.713 1.00 11.38 117 ILE A CA 1
ATOM 919 C C . ILE A 1 116 ? 41.042 -69.006 55.400 1.00 12.21 117 ILE A C 1
ATOM 920 O O . ILE A 1 116 ? 41.126 -69.993 54.669 1.00 11.68 117 ILE A O 1
ATOM 925 N N . MET A 1 117 ? 41.641 -67.854 55.108 1.00 13.05 118 MET A N 1
ATOM 926 C CA . MET A 1 117 ? 42.338 -67.677 53.824 1.00 14.65 118 MET A CA 1
ATOM 927 C C . MET A 1 117 ? 43.647 -68.469 53.725 1.00 15.13 118 MET A C 1
ATOM 928 O O . MET A 1 117 ? 44.230 -68.569 52.646 1.00 16.61 118 MET A O 1
ATOM 933 N N . GLN A 1 118 ? 44.087 -69.045 54.844 1.00 15.58 119 GLN A N 1
ATOM 934 C CA . GLN A 1 118 ? 45.192 -70.022 54.843 1.00 15.65 119 GLN A CA 1
ATOM 935 C C . GLN A 1 118 ? 44.769 -71.398 54.327 1.00 15.38 119 GLN A C 1
ATOM 936 O O . GLN A 1 118 ? 45.625 -72.252 54.052 1.00 16.15 119 GLN A O 1
ATOM 942 N N . TYR A 1 119 ? 43.459 -71.625 54.220 1.00 14.26 120 TYR A N 1
ATOM 943 C CA . TYR A 1 119 ? 42.919 -72.968 53.973 1.00 14.47 120 TYR A CA 1
ATOM 944 C C . TYR A 1 119 ? 42.044 -73.037 52.730 1.00 14.85 120 TYR A C 1
ATOM 945 O O . TYR A 1 119 ? 41.804 -74.120 52.206 1.00 15.95 120 TYR A O 1
ATOM 954 N N . VAL A 1 120 ? 41.580 -71.879 52.277 1.00 15.11 121 VAL A N 1
ATOM 955 C CA . VAL A 1 120 ? 40.695 -71.767 51.121 1.00 15.67 121 VAL A CA 1
ATOM 956 C C . VAL A 1 120 ? 41.194 -70.626 50.244 1.00 16.50 121 VAL A C 1
ATOM 957 O O . VAL A 1 120 ? 41.320 -69.482 50.698 1.00 17.22 121 VAL A O 1
ATOM 961 N N . SER A 1 121 ? 41.509 -70.957 48.998 1.00 17.55 122 SER A N 1
ATOM 962 C CA . SER A 1 121 ? 41.971 -69.969 48.031 1.00 18.30 122 SER A CA 1
ATOM 963 C C . SER A 1 121 ? 40.967 -69.763 46.898 1.00 18.15 122 SER A C 1
ATOM 964 O O . SER A 1 121 ? 40.787 -68.642 46.422 1.00 19.31 122 SER A O 1
ATOM 967 N N . LYS A 1 122 ? 40.314 -70.841 46.471 1.00 17.49 123 LYS A N 1
ATOM 968 C CA . LYS A 1 122 ? 39.275 -70.736 45.447 1.00 17.31 123 LYS A CA 1
ATOM 969 C C . LYS A 1 122 ? 38.105 -69.948 46.022 1.00 16.19 123 LYS A C 1
ATOM 970 O O . LYS A 1 122 ? 37.697 -70.180 47.165 1.00 16.16 123 LYS A O 1
ATOM 976 N N . LYS A 1 123 ? 37.578 -69.013 45.237 1.00 15.10 124 LYS A N 1
ATOM 977 C CA . LYS A 1 123 ? 36.440 -68.219 45.687 1.00 14.74 124 LYS A CA 1
ATOM 978 C C . LYS A 1 123 ? 35.212 -69.107 45.871 1.00 13.88 124 LYS A C 1
ATOM 979 O O . LYS A 1 123 ? 35.049 -70.129 45.184 1.00 14.25 124 LYS A O 1
ATOM 985 N N . GLN A 1 124 ? 34.356 -68.707 46.806 1.00 12.47 125 GLN A N 1
ATOM 986 C CA . GLN A 1 124 ? 33.219 -69.513 47.243 1.00 11.54 125 GLN A CA 1
ATOM 987 C C . GLN A 1 124 ? 31.907 -68.903 46.775 1.00 11.33 125 GLN A C 1
ATOM 988 O O . GLN A 1 124 ? 31.738 -67.679 46.813 1.00 11.37 125 GLN A O 1
ATOM 994 N N . ASP A 1 125 ? 30.978 -69.754 46.351 1.00 11.16 126 ASP A N 1
ATOM 995 C CA . ASP A 1 125 ? 29.672 -69.299 45.890 1.00 11.29 126 ASP A CA 1
ATOM 996 C C . ASP A 1 125 ? 28.742 -68.982 47.065 1.00 10.78 126 ASP A C 1
ATOM 997 O O . ASP A 1 125 ? 27.959 -68.033 47.004 1.00 10.77 126 ASP A O 1
ATOM 1002 N N . ILE A 1 126 ? 28.830 -69.786 48.123 1.00 10.53 127 ILE A N 1
ATOM 1003 C CA . ILE A 1 126 ? 28.057 -69.564 49.343 1.00 10.28 127 ILE A CA 1
ATOM 1004 C C . ILE A 1 126 ? 28.959 -69.707 50.551 1.00 9.75 127 ILE A C 1
ATOM 1005 O O . ILE A 1 126 ? 29.707 -70.675 50.660 1.00 9.38 127 ILE A O 1
ATOM 1010 N N . ILE A 1 127 ? 28.877 -68.727 51.441 1.00 8.89 128 ILE A N 1
ATOM 1011 C CA . ILE A 1 127 ? 29.507 -68.794 52.747 1.00 8.59 128 ILE A CA 1
ATOM 1012 C C . ILE A 1 127 ? 28.378 -68.723 53.775 1.00 8.56 128 ILE A C 1
ATOM 1013 O O . ILE A 1 127 ? 27.562 -67.809 53.743 1.00 8.53 128 ILE A O 1
ATOM 1018 N N . PHE A 1 128 ? 28.315 -69.716 54.658 1.00 8.07 129 PHE A N 1
ATOM 1019 C CA . PHE A 1 128 ? 27.200 -69.867 55.595 1.00 7.89 129 PHE A CA 1
ATOM 1020 C C . PHE A 1 128 ? 27.703 -69.664 57.017 1.00 7.65 129 PHE A C 1
ATOM 1021 O O . PHE A 1 128 ? 28.706 -70.258 57.424 1.00 7.77 129 PHE A O 1
ATOM 1029 N N . ILE A 1 129 ? 27.032 -68.795 57.768 1.00 7.31 130 ILE A N 1
ATOM 1030 C CA . ILE A 1 129 ? 27.388 -68.570 59.171 1.00 7.38 130 ILE A CA 1
ATOM 1031 C C . ILE A 1 129 ? 26.115 -68.756 59.986 1.00 7.45 130 ILE A C 1
ATOM 1032 O O . ILE A 1 129 ? 25.348 -67.807 60.211 1.00 7.54 130 ILE A O 1
ATOM 1037 N N . HIS A 1 130 ? 25.879 -69.988 60.429 1.00 7.72 131 HIS A N 1
ATOM 1038 C CA . HIS A 1 130 ? 24.603 -70.346 61.026 1.00 8.03 131 HIS A CA 1
ATOM 1039 C C . HIS A 1 130 ? 24.715 -70.477 62.537 1.00 8.18 131 HIS A C 1
ATOM 1040 O O . HIS A 1 130 ? 25.451 -71.320 63.057 1.00 7.93 131 HIS A O 1
ATOM 1047 N N . LEU A 1 131 ? 23.946 -69.640 63.233 1.00 8.39 132 LEU A N 1
ATOM 1048 C CA . LEU A 1 131 ? 23.816 -69.686 64.691 1.00 8.77 132 LEU A CA 1
ATOM 1049 C C . LEU A 1 131 ? 25.159 -69.648 65.445 1.00 9.15 132 LEU A C 1
ATOM 1050 O O . LEU A 1 131 ? 25.356 -70.362 66.446 1.00 9.47 132 LEU A O 1
ATOM 1055 N N . CYS A 1 132 ? 26.084 -68.812 64.977 1.00 9.34 133 CYS A N 1
ATOM 1056 C CA . CYS A 1 132 ? 27.385 -68.703 65.661 1.00 9.77 133 CYS A CA 1
ATOM 1057 C C . CYS A 1 132 ? 28.074 -67.340 65.620 1.00 9.84 133 CYS A C 1
ATOM 1058 O O . CYS A 1 132 ? 29.115 -67.176 66.247 1.00 9.29 133 CYS A O 1
ATOM 1061 N N . PHE A 1 133 ? 27.511 -66.386 64.881 1.00 10.23 134 PHE A N 1
ATOM 1062 C CA . PHE A 1 133 ? 28.151 -65.070 64.684 1.00 10.83 134 PHE A CA 1
ATOM 1063 C C . PHE A 1 133 ? 28.535 -64.387 66.002 1.00 10.83 134 PHE A C 1
ATOM 1064 O O . PHE A 1 133 ? 29.655 -63.893 66.150 1.00 10.83 134 PHE A O 1
ATOM 1072 N N . GLY A 1 134 ? 27.620 -64.404 66.967 1.00 10.62 135 GLY A N 1
ATOM 1073 C CA . GLY A 1 134 ? 27.854 -63.798 68.286 1.00 10.87 135 GLY A CA 1
ATOM 1074 C C . GLY A 1 134 ? 28.919 -64.456 69.153 1.00 10.85 135 GLY A C 1
ATOM 1075 O O . GLY A 1 134 ? 29.217 -63.967 70.239 1.00 11.86 135 GLY A O 1
ATOM 1076 N N . LEU A 1 135 ? 29.494 -65.570 68.694 1.00 10.79 136 LEU A N 1
ATOM 1077 C CA . LEU A 1 135 ? 30.584 -66.238 69.418 1.00 10.69 136 LEU A CA 1
ATOM 1078 C C . LEU A 1 135 ? 31.955 -65.712 69.039 1.00 11.07 136 LEU A C 1
ATOM 1079 O O . LEU A 1 135 ? 32.916 -65.928 69.775 1.00 11.77 136 LEU A O 1
ATOM 1084 N N . PHE A 1 136 ? 32.055 -65.036 67.898 1.00 11.27 137 PHE A N 1
ATOM 1085 C CA . PHE A 1 136 ? 33.363 -64.630 67.383 1.00 11.81 137 PHE A CA 1
ATOM 1086 C C . PHE A 1 136 ? 33.924 -63.450 68.160 1.00 11.77 137 PHE A C 1
ATOM 1087 O O . PHE A 1 136 ? 33.220 -62.469 68.378 1.00 12.10 137 PHE A O 1
ATOM 1095 N N . LYS A 1 137 ? 35.188 -63.540 68.571 1.00 11.95 138 LYS A N 1
ATOM 1096 C CA . LYS A 1 137 ? 35.854 -62.399 69.199 1.00 12.50 138 LYS A CA 1
ATOM 1097 C C . LYS A 1 137 ? 35.892 -61.163 68.288 1.00 12.21 138 LYS A C 1
ATOM 1098 O O . LYS A 1 137 ? 35.640 -60.033 68.728 1.00 12.08 138 LYS A O 1
ATOM 1104 N N . ASN A 1 138 ? 36.190 -61.392 67.012 1.00 12.04 139 ASN A N 1
ATOM 1105 C CA . ASN A 1 138 ? 36.383 -60.325 66.041 1.00 12.23 139 ASN A CA 1
ATOM 1106 C C . ASN A 1 138 ? 35.451 -60.483 64.830 1.00 11.90 139 ASN A C 1
ATOM 1107 O O . ASN A 1 138 ? 35.908 -60.761 63.718 1.00 11.77 139 ASN A O 1
ATOM 1112 N N . PRO A 1 139 ? 34.133 -60.282 65.038 1.00 11.84 140 PRO A N 1
ATOM 1113 C CA . PRO A 1 139 ? 33.175 -60.525 63.958 1.00 12.05 140 PRO A CA 1
ATOM 1114 C C . PRO A 1 139 ? 33.358 -59.651 62.716 1.00 12.03 140 PRO A C 1
ATOM 1115 O O . PRO A 1 139 ? 33.157 -60.137 61.599 1.00 12.31 140 PRO A O 1
ATOM 1119 N N . ILE A 1 140 ? 33.730 -58.378 62.887 1.00 12.04 141 ILE A N 1
ATOM 1120 C CA . ILE A 1 140 ? 33.924 -57.504 61.725 1.00 12.21 141 ILE A CA 1
ATOM 1121 C C . ILE A 1 140 ? 35.131 -57.959 60.887 1.00 11.83 141 ILE A C 1
ATOM 1122 O O . ILE A 1 140 ? 35.047 -58.020 59.656 1.00 11.94 141 ILE A O 1
ATOM 1127 N N . ALA A 1 141 ? 36.229 -58.314 61.557 1.00 11.81 142 ALA A N 1
ATOM 1128 C CA . ALA A 1 141 ? 37.414 -58.844 60.880 1.00 11.62 142 ALA A CA 1
ATOM 1129 C C . ALA A 1 141 ? 37.079 -60.112 60.101 1.00 11.34 142 ALA A C 1
ATOM 1130 O O . ALA A 1 141 ? 37.510 -60.280 58.960 1.00 10.94 142 ALA A O 1
ATOM 1132 N N . ILE A 1 142 ? 36.291 -60.993 60.706 1.00 11.54 143 ILE A N 1
ATOM 1133 C CA . ILE A 1 142 ? 35.945 -62.237 60.025 1.00 11.38 143 ILE A CA 1
ATOM 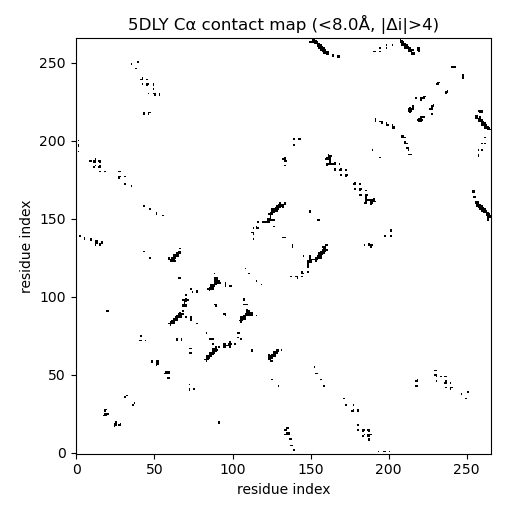1134 C C . ILE A 1 142 ? 35.121 -61.955 58.776 1.00 11.32 143 ILE A C 1
ATOM 1135 O O . ILE A 1 142 ? 35.405 -62.499 57.709 1.00 10.86 143 ILE A O 1
ATOM 1140 N N . VAL A 1 143 ? 34.120 -61.090 58.897 1.00 11.13 144 VAL A N 1
ATOM 1141 C CA . VAL A 1 143 ? 33.297 -60.747 57.736 1.00 11.52 144 VAL A CA 1
ATOM 1142 C C . VAL A 1 143 ? 34.106 -60.083 56.610 1.00 11.45 144 VAL A C 1
ATOM 1143 O O . VAL A 1 143 ? 33.926 -60.431 55.443 1.00 11.25 144 VAL A O 1
ATOM 1147 N N . ASN A 1 144 ? 34.976 -59.124 56.949 1.00 11.62 145 ASN A N 1
ATOM 1148 C CA . ASN A 1 144 ? 35.847 -58.492 55.936 1.00 12.13 145 ASN A CA 1
ATOM 1149 C C . ASN A 1 144 ? 36.675 -59.546 55.197 1.00 11.52 145 ASN A C 1
ATOM 1150 O O . ASN A 1 144 ? 36.794 -59.525 53.977 1.00 11.54 145 ASN A O 1
ATOM 1155 N N . THR A 1 145 ? 37.240 -60.482 55.953 1.00 11.01 146 THR A N 1
ATOM 1156 C CA . THR A 1 145 ? 38.002 -61.581 55.371 1.00 11.13 146 THR A CA 1
ATOM 1157 C C . THR A 1 145 ? 37.148 -62.459 54.450 1.00 10.87 146 THR A C 1
ATOM 1158 O O . THR A 1 145 ? 37.564 -62.791 53.335 1.00 11.21 146 THR A O 1
ATOM 1162 N N . LEU A 1 146 ? 35.953 -62.824 54.910 1.00 10.30 147 LEU A N 1
ATOM 1163 C CA . LEU A 1 146 ? 35.065 -63.654 54.104 1.00 10.26 147 LEU A CA 1
ATOM 1164 C C . LEU A 1 146 ? 34.632 -62.990 52.799 1.00 10.31 147 LEU A C 1
ATOM 1165 O O . LEU A 1 146 ? 34.489 -63.652 51.775 1.00 10.06 147 LEU A O 1
ATOM 1170 N N . ILE A 1 147 ? 34.462 -61.673 52.824 1.00 10.24 148 ILE A N 1
ATOM 1171 C CA . ILE A 1 147 ? 34.136 -60.949 51.597 1.00 10.84 148 ILE A CA 1
ATOM 1172 C C . ILE A 1 147 ? 35.224 -61.131 50.521 1.00 11.18 148 ILE A C 1
ATOM 1173 O O . ILE A 1 147 ? 34.903 -61.237 49.333 1.00 11.57 148 ILE A O 1
ATOM 1178 N N . HIS A 1 148 ? 36.492 -61.222 50.932 1.00 12.43 149 HIS A N 1
ATOM 1179 C CA . HIS A 1 148 ? 37.590 -61.496 49.978 1.00 13.33 149 HIS A CA 1
ATOM 1180 C C . HIS A 1 148 ? 37.458 -62.830 49.257 1.00 13.22 149 HIS A C 1
ATOM 1181 O O . HIS A 1 148 ? 38.009 -62.999 48.162 1.00 13.43 149 HIS A O 1
ATOM 1188 N N . LEU A 1 149 ? 36.773 -63.779 49.897 1.00 12.59 150 LEU A N 1
ATOM 1189 C CA . LEU A 1 149 ? 36.607 -65.132 49.363 1.00 12.24 150 LEU A CA 1
ATOM 1190 C C . LEU A 1 149 ? 35.346 -65.306 48.517 1.00 12.13 150 LEU A C 1
ATOM 1191 O O . LEU A 1 149 ? 35.130 -66.374 47.960 1.00 12.18 150 LEU A O 1
ATOM 1196 N N . LEU A 1 150 ? 34.527 -64.270 48.414 1.00 12.14 151 LEU A N 1
ATOM 1197 C CA . LEU A 1 150 ? 33.293 -64.363 47.618 1.00 12.10 151 LEU A CA 1
ATOM 1198 C C . LEU A 1 150 ? 33.580 -64.411 46.121 1.00 12.67 151 LEU A C 1
ATOM 1199 O O . LEU A 1 150 ? 34.388 -63.628 45.608 1.00 13.28 151 LEU A O 1
ATOM 1204 N N . SER A 1 151 ? 32.929 -65.346 45.435 1.00 12.49 152 SER A N 1
ATOM 1205 C CA . SER A 1 151 ? 32.997 -65.430 43.977 1.00 12.81 152 SER A CA 1
ATOM 1206 C C . SER A 1 151 ? 32.229 -64.270 43.348 1.00 13.33 152 SER A C 1
ATOM 1207 O O . SER A 1 151 ? 31.549 -63.495 44.045 1.00 13.13 152 SER A O 1
ATOM 1210 N N . ASP A 1 152 ? 32.316 -64.153 42.026 1.00 13.94 153 ASP A N 1
ATOM 1211 C CA . ASP A 1 152 ? 31.607 -63.091 41.316 1.00 14.21 153 ASP A CA 1
ATOM 1212 C C . ASP A 1 152 ? 30.079 -63.200 41.424 1.00 14.11 153 ASP A C 1
ATOM 1213 O O . ASP A 1 152 ? 29.386 -62.210 41.250 1.00 14.53 153 ASP A O 1
ATOM 1218 N N . GLN A 1 153 ? 29.575 -64.404 41.700 1.00 13.73 154 GLN A N 1
ATOM 1219 C CA . GLN A 1 153 ? 28.145 -64.638 41.930 1.00 13.99 154 GLN A CA 1
ATOM 1220 C C . GLN A 1 153 ? 27.995 -65.423 43.223 1.00 12.38 154 GLN A C 1
ATOM 1221 O O . GLN A 1 153 ? 28.138 -66.647 43.241 1.00 12.06 154 GLN A O 1
ATOM 1227 N N . SER A 1 154 ? 27.699 -64.724 44.314 1.00 11.23 155 SER A N 1
ATOM 1228 C CA . SER A 1 154 ? 27.832 -65.345 45.628 1.00 10.52 155 SER A CA 1
ATOM 1229 C C . SER A 1 154 ? 27.051 -64.633 46.715 1.00 10.50 155 SER A C 1
ATOM 1230 O O . SER A 1 154 ? 26.607 -63.496 46.551 1.00 10.63 155 SER A O 1
ATOM 1233 N N . CYS A 1 155 ? 26.933 -65.305 47.859 1.00 10.34 156 CYS A N 1
ATOM 1234 C CA . CYS A 1 155 ? 26.402 -64.658 49.046 1.00 10.18 156 CYS A CA 1
ATOM 1235 C C . CYS A 1 155 ? 26.971 -65.257 50.319 1.00 9.59 156 CYS A C 1
ATOM 1236 O O . CYS A 1 155 ? 27.310 -66.443 50.360 1.00 9.37 156 CYS A O 1
ATOM 1239 N N . ILE A 1 156 ? 27.088 -64.408 51.337 1.00 8.93 157 ILE A N 1
ATOM 1240 C CA . ILE A 1 156 ? 27.215 -64.848 52.731 1.00 8.59 157 ILE A CA 1
ATOM 1241 C C . ILE A 1 156 ? 25.812 -64.798 53.314 1.00 8.45 157 ILE A C 1
ATOM 1242 O O . ILE A 1 156 ? 25.148 -63.766 53.205 1.00 8.51 157 ILE A O 1
ATOM 1247 N N . TYR A 1 157 ? 25.368 -65.886 53.939 1.00 8.24 158 TYR A N 1
ATOM 1248 C CA . TYR A 1 157 ? 24.090 -65.904 54.653 1.00 8.00 158 TYR A CA 1
ATOM 1249 C C . TYR A 1 157 ? 24.350 -66.155 56.134 1.00 8.06 158 TYR A C 1
ATOM 1250 O O . TYR A 1 157 ? 24.964 -67.156 56.499 1.00 7.88 158 TYR A O 1
ATOM 1259 N N . ILE A 1 158 ? 23.877 -65.238 56.974 1.00 8.08 159 ILE A N 1
ATOM 1260 C CA . ILE A 1 158 ? 24.134 -65.242 58.414 1.00 8.26 159 ILE A CA 1
ATOM 1261 C C . ILE A 1 158 ? 22.798 -65.326 59.131 1.00 8.56 159 ILE A C 1
ATOM 1262 O O . ILE A 1 158 ? 21.896 -64.534 58.846 1.00 8.79 159 ILE A O 1
ATOM 1267 N N . VAL A 1 159 ? 22.654 -66.295 60.035 1.00 8.38 160 VAL A N 1
ATOM 1268 C CA . VAL A 1 159 ? 21.451 -66.424 60.853 1.00 8.57 160 VAL A CA 1
ATOM 1269 C C . VAL A 1 159 ? 21.932 -66.466 62.291 1.00 8.87 160 VAL A C 1
ATOM 1270 O O . VAL A 1 159 ? 22.789 -67.253 62.619 1.00 8.80 160 VAL A O 1
ATOM 1274 N N . ASP A 1 160 ? 21.397 -65.605 63.147 1.00 9.15 161 ASP A N 1
ATOM 1275 C CA . ASP A 1 160 ? 21.810 -65.605 64.541 1.00 9.56 161 ASP A CA 1
ATOM 1276 C C . ASP A 1 160 ? 20.735 -65.096 65.483 1.00 9.41 161 ASP A C 1
ATOM 1277 O O . ASP A 1 160 ? 19.711 -64.557 65.051 1.00 9.24 161 ASP A O 1
ATOM 1282 N N . LEU A 1 161 ? 20.981 -65.284 66.776 1.00 9.81 162 LEU A N 1
ATOM 1283 C CA . LEU A 1 161 ? 20.113 -64.748 67.821 1.00 10.21 162 LEU A CA 1
ATOM 1284 C C . LEU A 1 161 ? 20.064 -63.226 67.798 1.00 10.53 162 LEU A C 1
ATOM 1285 O O . LEU A 1 161 ? 21.061 -62.571 67.480 1.00 10.76 162 LEU A O 1
ATOM 1290 N N . ASP A 1 162 ? 18.899 -62.683 68.153 1.00 11.08 163 ASP A N 1
ATOM 1291 C CA . ASP A 1 162 ? 18.727 -61.247 68.380 1.00 12.09 163 ASP A CA 1
ATOM 1292 C C . ASP A 1 162 ? 18.753 -61.030 69.884 1.00 12.16 163 ASP A C 1
ATOM 1293 O O . ASP A 1 162 ? 17.981 -61.660 70.607 1.00 12.32 163 ASP A O 1
ATOM 1298 N N . ARG A 1 163 ? 19.625 -60.134 70.349 1.00 12.50 164 ARG A N 1
ATOM 1299 C CA . ARG A 1 163 ? 19.745 -59.856 71.787 1.00 13.45 164 ARG A CA 1
ATOM 1300 C C . ARG A 1 163 ? 18.410 -59.454 72.431 1.00 14.27 164 ARG A C 1
ATOM 1301 O O . ARG A 1 163 ? 18.156 -59.780 73.600 1.00 14.23 164 ARG A O 1
ATOM 1309 N N . ASN A 1 164 ? 17.562 -58.774 71.662 1.00 15.10 165 ASN A N 1
ATOM 1310 C CA . ASN A 1 164 ? 16.270 -58.303 72.167 1.00 16.50 165 ASN A CA 1
ATOM 1311 C C . ASN A 1 164 ? 15.279 -59.442 72.414 1.00 17.11 165 ASN A C 1
ATOM 1312 O O . ASN A 1 164 ? 14.225 -59.229 73.011 1.00 17.89 165 ASN A O 1
ATOM 1317 N N . SER A 1 165 ? 15.630 -60.649 71.964 1.00 17.23 166 SER A N 1
ATOM 1318 C CA . SER A 1 165 ? 14.769 -61.830 72.111 1.00 17.35 166 SER A CA 1
ATOM 1319 C C . SER A 1 165 ? 15.035 -62.678 73.361 1.00 18.14 166 SER A C 1
ATOM 1320 O O . SER A 1 165 ? 14.427 -63.744 73.523 1.00 17.92 166 SER A O 1
ATOM 1323 N N . LEU A 1 166 ? 15.930 -62.211 74.238 1.00 18.91 167 LEU A N 1
ATOM 1324 C CA . LEU A 1 166 ? 16.346 -62.971 75.428 1.00 20.75 167 LEU A CA 1
ATOM 1325 C C . LEU A 1 166 ? 15.158 -63.512 76.232 1.00 21.52 167 LEU A C 1
ATOM 1326 O O . LEU A 1 166 ? 15.093 -64.712 76.523 1.00 21.19 167 LEU A O 1
ATOM 1331 N N . GLY A 1 167 ? 14.232 -62.620 76.571 1.00 22.65 168 GLY A N 1
ATOM 1332 C CA . GLY A 1 167 ? 13.071 -62.962 77.391 1.00 23.70 168 GLY A CA 1
ATOM 1333 C C . GLY A 1 167 ? 12.308 -64.163 76.873 1.00 24.51 168 GLY A C 1
ATOM 1334 O O . GLY A 1 167 ? 12.062 -65.119 77.614 1.00 25.42 168 GLY A O 1
ATOM 1335 N N . GLU A 1 168 ? 11.954 -64.115 75.591 1.00 24.90 169 GLU A N 1
ATOM 1336 C CA . GLU A 1 168 ? 11.226 -65.194 74.927 1.00 25.79 169 GLU A CA 1
ATOM 1337 C C . GLU A 1 168 ? 12.136 -66.393 74.696 1.00 25.10 169 GLU A C 1
ATOM 1338 O O . GLU A 1 168 ? 11.682 -67.542 74.706 1.00 25.12 169 GLU A O 1
ATOM 1344 N N . GLY A 1 169 ? 13.421 -66.113 74.488 1.00 23.35 170 GLY A N 1
ATOM 1345 C CA . GLY A 1 169 ? 14.414 -67.146 74.216 1.00 22.58 170 GLY A CA 1
ATOM 1346 C C . GLY A 1 169 ? 14.616 -68.111 75.366 1.00 21.66 170 GLY A C 1
ATOM 1347 O O . GLY A 1 169 ? 15.015 -69.248 75.155 1.00 21.53 170 GLY A O 1
ATOM 1348 N N . LEU A 1 170 ? 14.323 -67.666 76.585 1.00 20.91 171 LEU A N 1
ATOM 1349 C CA . LEU A 1 170 ? 14.494 -68.512 77.765 1.00 20.50 171 LEU A CA 1
ATOM 1350 C C . LEU A 1 170 ? 13.418 -69.591 77.927 1.00 20.34 171 LEU A C 1
ATOM 1351 O O . LEU A 1 170 ? 13.604 -70.538 78.700 1.00 20.40 171 LEU A O 1
ATOM 1356 N N . ASN A 1 171 ? 12.313 -69.458 77.189 1.00 20.53 172 ASN A N 1
ATOM 1357 C CA . ASN A 1 171 ? 11.162 -70.361 77.312 1.00 20.63 172 ASN A CA 1
ATOM 1358 C C . ASN A 1 171 ? 11.482 -71.831 77.039 1.00 19.85 172 ASN A C 1
ATOM 1359 O O . ASN A 1 171 ? 10.831 -72.719 77.580 1.00 20.40 172 ASN A O 1
ATOM 1364 N N . THR A 1 172 ? 12.477 -72.074 76.189 1.00 18.19 173 THR A N 1
ATOM 1365 C CA . THR A 1 172 ? 12.829 -73.433 75.775 1.00 17.58 173 THR A CA 1
ATOM 1366 C C . THR A 1 172 ? 13.900 -74.097 76.647 1.00 16.99 173 THR A C 1
ATOM 1367 O O . THR A 1 172 ? 14.229 -75.268 76.446 1.00 16.66 173 THR A O 1
ATOM 1371 N N . ALA A 1 173 ? 14.432 -73.355 77.616 1.00 17.03 174 ALA A N 1
ATOM 1372 C CA . ALA A 1 173 ? 15.371 -73.929 78.578 1.00 17.21 174 ALA A CA 1
ATOM 1373 C C . ALA A 1 173 ? 14.611 -74.906 79.474 1.00 17.71 174 ALA A C 1
ATOM 1374 O O . ALA A 1 173 ? 13.483 -74.628 79.882 1.00 17.61 174 ALA A O 1
ATOM 1376 N N . GLN A 1 174 ? 15.225 -76.051 79.758 1.00 18.29 175 GLN A N 1
ATOM 1377 C CA . GLN A 1 174 ? 14.576 -77.105 80.548 1.00 19.27 175 GLN A CA 1
ATOM 1378 C C . GLN A 1 174 ? 15.341 -77.382 81.844 1.00 18.71 175 GLN A C 1
ATOM 1379 O O . GLN A 1 174 ? 14.948 -78.232 82.640 1.00 19.96 175 GLN A O 1
ATOM 1385 N N . SER A 1 175 ? 16.426 -76.647 82.051 1.00 17.88 176 SER A N 1
ATOM 1386 C CA . SER A 1 175 ? 17.255 -76.785 83.250 1.00 17.41 176 SER A CA 1
ATOM 1387 C C . SER A 1 175 ? 17.928 -75.462 83.595 1.00 17.38 176 SER A C 1
ATOM 1388 O O . SER A 1 175 ? 17.990 -74.551 82.770 1.00 17.35 176 SER A O 1
ATOM 1391 N N . ARG A 1 176 ? 18.451 -75.361 84.815 1.00 17.90 177 ARG A N 1
ATOM 1392 C CA . ARG A 1 176 ? 19.162 -74.158 85.228 1.00 18.35 177 ARG A CA 1
ATOM 1393 C C . ARG A 1 176 ? 20.423 -73.950 84.384 1.00 17.60 177 ARG A C 1
ATOM 1394 O O . ARG A 1 176 ? 20.781 -72.812 84.083 1.00 16.93 177 ARG A O 1
ATOM 1402 N N . GLU A 1 177 ? 21.069 -75.048 83.983 1.00 17.73 178 GLU A N 1
ATOM 1403 C CA . GLU A 1 177 ? 22.250 -74.975 83.115 1.00 17.65 178 GLU A CA 1
ATOM 1404 C C . GLU A 1 177 ? 21.889 -74.420 81.727 1.00 16.39 178 GLU A C 1
ATOM 1405 O O . GLU A 1 177 ? 22.574 -73.527 81.219 1.00 15.66 178 GLU A O 1
ATOM 1411 N N . GLU A 1 178 ? 20.813 -74.930 81.130 1.00 15.56 179 GLU A N 1
ATOM 1412 C CA . GLU A 1 178 ? 20.316 -74.382 79.849 1.00 14.83 179 GLU A CA 1
ATOM 1413 C C . GLU A 1 178 ? 19.909 -72.911 79.948 1.00 14.62 179 GLU A C 1
ATOM 1414 O O . GLU A 1 178 ? 20.148 -72.125 79.026 1.00 13.82 179 GLU A O 1
ATOM 1420 N N . GLU A 1 179 ? 19.289 -72.536 81.065 1.00 14.58 180 GLU A N 1
ATOM 1421 C CA . GLU A 1 179 ? 18.944 -71.137 81.299 1.00 14.74 180 GLU A CA 1
ATOM 1422 C C . GLU A 1 179 ? 20.192 -70.244 81.318 1.00 14.48 180 GLU A C 1
ATOM 1423 O O . GLU A 1 179 ? 20.216 -69.200 80.674 1.00 13.84 180 GLU A O 1
ATOM 1429 N N . ALA A 1 180 ? 21.217 -70.672 82.057 1.00 13.97 181 ALA A N 1
ATOM 1430 C CA . ALA A 1 180 ? 22.497 -69.966 82.127 1.00 13.74 181 ALA A CA 1
ATOM 1431 C C . ALA A 1 180 ? 23.154 -69.860 80.754 1.00 13.26 181 ALA A C 1
ATOM 1432 O O . ALA A 1 180 ? 23.637 -68.799 80.369 1.00 13.48 181 ALA A O 1
ATOM 1434 N N . TYR A 1 181 ? 23.143 -70.976 80.030 1.00 13.01 182 TYR A N 1
ATOM 1435 C CA . TYR A 1 181 ? 23.628 -71.045 78.65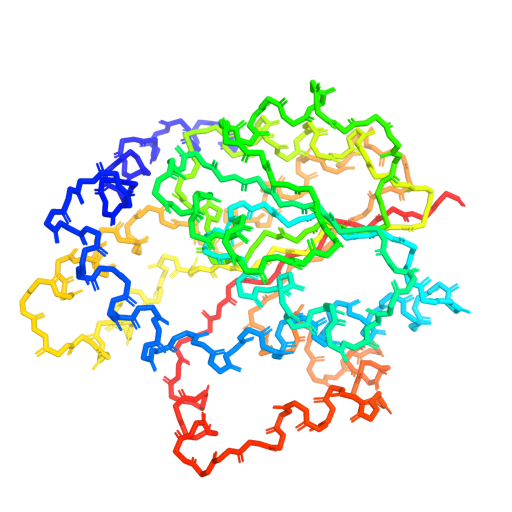3 1.00 12.61 182 TYR A CA 1
ATOM 1436 C C . TYR A 1 181 ? 22.948 -70.009 77.765 1.00 12.54 182 TYR A C 1
ATOM 1437 O O . TYR A 1 181 ? 23.616 -69.193 77.131 1.00 12.70 182 TYR A O 1
ATOM 1446 N N . LEU A 1 182 ? 21.619 -70.024 77.744 1.00 12.86 183 LEU A N 1
ATOM 1447 C CA . LEU A 1 182 ? 20.874 -69.112 76.872 1.00 12.54 183 LEU A CA 1
ATOM 1448 C C . LEU A 1 182 ? 21.065 -67.643 77.241 1.00 12.84 183 LEU A C 1
ATOM 1449 O O . LEU A 1 182 ? 21.189 -66.792 76.356 1.00 12.18 183 LEU A O 1
ATOM 1454 N N . LYS A 1 183 ? 21.093 -67.344 78.541 1.00 13.56 184 LYS A N 1
ATOM 1455 C CA . LYS A 1 183 ? 21.359 -65.972 78.985 1.00 13.77 184 LYS A CA 1
ATOM 1456 C C . LYS A 1 183 ? 22.691 -65.475 78.421 1.00 13.49 184 LYS A C 1
ATOM 1457 O O . LYS A 1 183 ? 22.761 -64.373 77.864 1.00 13.13 184 LYS A O 1
ATOM 1463 N N . ASP A 1 184 ? 23.745 -66.280 78.577 1.00 13.31 185 ASP A N 1
ATOM 1464 C CA . ASP A 1 184 ? 25.052 -65.941 78.015 1.00 13.31 185 ASP A CA 1
ATOM 1465 C C . ASP A 1 184 ? 25.015 -65.800 76.486 1.00 13.09 185 ASP A C 1
ATOM 1466 O O . ASP A 1 184 ? 25.625 -64.880 75.932 1.00 13.32 185 ASP A O 1
ATOM 1471 N N . GLN A 1 185 ? 24.286 -66.689 75.814 1.00 12.81 186 GLN A N 1
ATOM 1472 C CA . GLN A 1 185 ? 24.197 -66.625 74.348 1.00 12.24 186 GLN A CA 1
ATOM 1473 C C . GLN A 1 185 ? 23.507 -65.340 73.874 1.00 12.26 186 GLN A C 1
ATOM 1474 O O . GLN A 1 185 ? 24.005 -64.658 72.973 1.00 12.08 186 GLN A O 1
ATOM 1480 N N . TYR A 1 186 ? 22.355 -65.017 74.462 1.00 12.47 187 TYR A N 1
ATOM 1481 C CA . TYR A 1 186 ? 21.637 -63.802 74.075 1.00 13.20 187 TYR A CA 1
ATOM 1482 C C . TYR A 1 186 ? 22.379 -62.518 74.423 1.00 13.51 187 TYR A C 1
ATOM 1483 O O . TYR A 1 186 ? 22.349 -61.572 73.644 1.00 13.39 187 TYR A O 1
ATOM 1492 N N . ARG A 1 187 ? 23.061 -62.497 75.572 1.00 14.64 188 ARG A N 1
ATOM 1493 C CA . ARG A 1 187 ? 23.832 -61.322 75.990 1.00 15.99 188 ARG A CA 1
ATOM 1494 C C . ARG A 1 187 ? 24.969 -61.006 75.006 1.00 15.22 188 ARG A C 1
ATOM 1495 O O . ARG A 1 187 ? 25.324 -59.842 74.810 1.00 15.72 188 ARG A O 1
ATOM 1503 N N . ALA A 1 188 ? 25.513 -62.045 74.371 1.00 14.33 189 ALA A N 1
ATOM 1504 C CA . ALA A 1 188 ? 26.587 -61.880 73.390 1.00 13.58 189 ALA A CA 1
ATOM 1505 C C . ALA A 1 188 ? 26.075 -61.458 72.016 1.00 13.33 189 ALA A C 1
ATOM 1506 O O . ALA A 1 188 ? 26.864 -61.088 71.145 1.00 13.87 189 ALA A O 1
ATOM 1508 N N . SER A 1 189 ? 24.762 -61.517 71.820 1.00 12.84 190 SER A N 1
ATOM 1509 C CA . SER A 1 189 ? 24.184 -61.303 70.488 1.00 12.51 190 SER A CA 1
ATOM 1510 C C . SER A 1 189 ? 24.067 -59.830 70.114 1.00 12.98 190 SER A C 1
ATOM 1511 O O . SER A 1 189 ? 24.106 -58.952 70.980 1.00 13.61 190 SER A O 1
ATOM 1514 N N . LEU A 1 190 ? 23.923 -59.569 68.815 1.00 12.95 191 LEU A N 1
ATOM 1515 C CA . LEU A 1 190 ? 23.634 -58.227 68.335 1.00 13.35 191 LEU A CA 1
ATOM 1516 C C . LEU A 1 190 ? 22.127 -58.019 68.295 1.00 13.25 191 LEU A C 1
ATOM 1517 O O . LEU A 1 190 ? 21.349 -58.981 68.294 1.00 12.88 191 LEU A O 1
ATOM 1522 N N . THR A 1 191 ? 21.719 -56.756 68.253 1.00 13.41 192 THR A N 1
ATOM 1523 C CA . THR A 1 191 ? 20.346 -56.404 67.940 1.00 14.13 192 THR A CA 1
ATOM 1524 C C . THR A 1 191 ? 20.227 -56.222 66.433 1.00 14.60 192 THR A C 1
ATOM 1525 O O . THR A 1 191 ? 21.232 -56.094 65.727 1.00 14.08 192 THR A O 1
ATOM 1529 N N . MET A 1 192 ? 18.994 -56.205 65.940 1.00 15.65 193 MET A N 1
ATOM 1530 C CA . MET A 1 192 ? 18.733 -55.913 64.541 1.00 17.89 193 MET A CA 1
ATOM 1531 C C . MET A 1 192 ? 19.424 -54.625 64.078 1.00 17.51 193 MET A C 1
ATOM 1532 O O . MET A 1 192 ? 20.077 -54.604 63.033 1.00 16.88 193 MET A O 1
ATOM 1537 N N . GLU A 1 193 ? 19.267 -53.565 64.869 1.00 17.73 194 GLU A N 1
ATOM 1538 C CA . GLU A 1 193 ? 19.882 -52.272 64.596 1.00 18.16 194 GLU A CA 1
ATOM 1539 C C . GL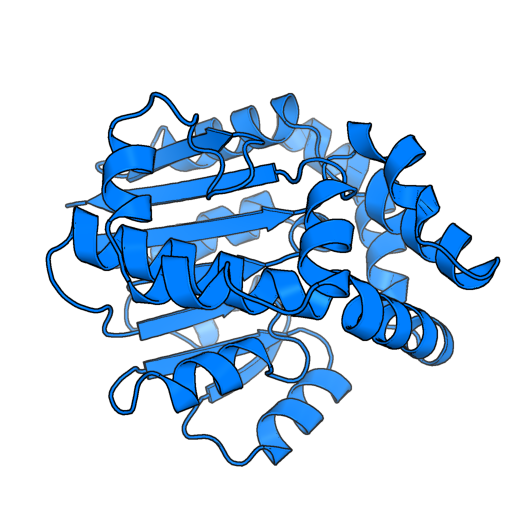U A 1 193 ? 21.406 -52.377 64.439 1.00 16.69 194 GLU A C 1
ATOM 1540 O O . GLU A 1 193 ? 21.975 -51.856 63.471 1.00 16.58 194 GLU A O 1
ATOM 1546 N N . GLU A 1 194 ? 22.060 -53.056 65.379 1.00 15.66 195 GLU A N 1
ATOM 1547 C CA . GLU A 1 194 ? 23.518 -53.206 65.356 1.00 15.01 195 GLU A CA 1
ATOM 1548 C C . GLU A 1 194 ? 23.985 -54.042 64.175 1.00 14.35 195 GLU A C 1
ATOM 1549 O O . GLU A 1 194 ? 25.009 -53.742 63.567 1.00 14.33 195 GLU A O 1
ATOM 1555 N N . PHE A 1 195 ? 23.235 -55.101 63.881 1.00 14.01 196 PHE A N 1
ATOM 1556 C CA . PHE A 1 195 ? 23.544 -56.004 62.779 1.00 13.92 196 PHE A CA 1
ATOM 1557 C C . PHE A 1 195 ? 23.444 -55.278 61.439 1.00 14.34 196 PHE A C 1
ATOM 1558 O O . PHE A 1 195 ? 24.317 -55.438 60.573 1.00 13.91 196 PHE A O 1
ATOM 1566 N N . LYS A 1 196 ? 22.395 -54.467 61.282 1.00 15.12 197 LYS A N 1
ATOM 1567 C CA . LYS A 1 196 ? 22.206 -53.649 60.073 1.00 16.73 197 LYS A CA 1
ATOM 1568 C C . LYS A 1 196 ? 23.378 -52.697 59.856 1.00 17.14 197 LYS A C 1
ATOM 1569 O O . LYS A 1 196 ? 23.890 -52.577 58.734 1.00 17.16 197 LYS A O 1
ATOM 1575 N N . GLN A 1 197 ? 23.805 -52.040 60.935 1.00 17.35 198 GLN A N 1
ATOM 1576 C CA . GLN A 1 197 ? 24.946 -51.130 60.880 1.00 18.54 198 GLN A CA 1
ATOM 1577 C C . GLN A 1 197 ? 26.223 -51.862 60.472 1.00 17.19 198 GLN A C 1
ATOM 1578 O O . GLN A 1 197 ? 26.992 -51.372 59.637 1.00 17.45 198 GLN A O 1
ATOM 1584 N N . LEU A 1 198 ? 26.439 -53.044 61.049 1.00 15.91 199 LEU A N 1
ATOM 1585 C CA . LEU A 1 198 ? 27.612 -53.849 60.719 1.00 15.20 199 LEU A CA 1
ATOM 1586 C C . LEU A 1 198 ? 27.647 -54.231 59.228 1.00 15.16 199 LEU A C 1
ATOM 1587 O O . LEU A 1 198 ? 28.684 -54.082 58.577 1.00 14.62 199 LEU A O 1
ATOM 1592 N N . LEU A 1 199 ? 26.524 -54.718 58.694 1.00 15.08 200 LEU A N 1
ATOM 1593 C CA . LEU A 1 199 ? 26.466 -55.150 57.290 1.00 15.42 200 LEU A CA 1
ATOM 1594 C C . LEU A 1 199 ? 26.558 -53.974 56.318 1.00 15.50 200 LEU A C 1
ATOM 1595 O O . LEU A 1 199 ? 27.092 -54.113 55.224 1.00 15.25 200 LEU A O 1
ATOM 1600 N N . HIS A 1 200 ? 26.060 -52.815 56.741 1.00 16.04 201 HIS A N 1
ATOM 1601 C CA . HIS A 1 200 ? 26.255 -51.586 55.982 1.00 16.84 201 HIS A CA 1
ATOM 1602 C C . HIS A 1 200 ? 27.734 -51.226 55.878 1.00 16.59 201 HIS A C 1
ATOM 1603 O O . HIS A 1 200 ? 28.247 -50.977 54.786 1.00 16.95 201 HIS A O 1
ATOM 1610 N N . VAL A 1 201 ? 28.411 -51.225 57.017 1.00 15.64 202 VAL A N 1
ATOM 1611 C CA . VAL A 1 201 ? 29.809 -50.813 57.103 1.00 15.35 202 VAL A CA 1
ATOM 1612 C C . VAL A 1 201 ? 30.747 -51.713 56.291 1.00 15.21 202 VAL A C 1
ATOM 1613 O O . VAL A 1 201 ? 31.644 -51.222 55.601 1.00 15.10 202 VAL A O 1
ATOM 1617 N N . VAL A 1 202 ? 30.516 -53.023 56.339 1.00 14.14 203 VAL A N 1
ATOM 1618 C CA . VAL A 1 202 ? 31.397 -53.969 55.653 1.00 13.84 203 VAL A CA 1
ATOM 1619 C C . VAL A 1 202 ? 31.114 -54.087 54.149 1.00 14.16 203 VAL A C 1
ATOM 1620 O O . VAL A 1 202 ? 31.916 -54.670 53.417 1.00 14.06 203 VAL A O 1
ATOM 1624 N N . THR A 1 203 ? 29.987 -53.539 53.689 1.00 14.41 204 THR A N 1
ATOM 1625 C CA . THR A 1 203 ? 29.644 -53.596 52.263 1.00 15.15 204 THR A CA 1
ATOM 1626 C C . THR A 1 203 ? 29.718 -52.259 51.527 1.00 16.54 204 THR A C 1
ATOM 1627 O O . THR A 1 203 ? 29.843 -52.246 50.312 1.00 16.61 204 THR A O 1
ATOM 1631 N N . LYS A 1 204 ? 29.641 -51.148 52.255 1.00 18.61 205 LYS A N 1
ATOM 1632 C CA . LYS A 1 204 ? 29.507 -49.825 51.613 1.00 20.63 205 LYS A CA 1
ATOM 1633 C C . LYS A 1 204 ? 30.675 -49.416 50.697 1.00 21.42 205 LYS A C 1
ATOM 1634 O O . LYS A 1 204 ? 30.478 -48.634 49.765 1.00 22.04 205 LYS A O 1
ATOM 1640 N N . GLU A 1 205 ? 31.870 -49.950 50.956 1.00 22.19 206 GLU A N 1
ATOM 1641 C CA . GLU A 1 205 ? 33.054 -49.658 50.139 1.00 23.61 206 GLU A CA 1
ATOM 1642 C C . GLU A 1 205 ? 33.428 -50.788 49.174 1.00 22.70 206 GLU A C 1
ATOM 1643 O O . GLU A 1 205 ? 34.481 -50.743 48.530 1.00 22.79 206 GLU A O 1
ATOM 1649 N N . GLN A 1 206 ? 32.562 -51.793 49.078 1.00 21.63 207 GLN A N 1
ATOM 1650 C CA . GLN A 1 206 ? 32.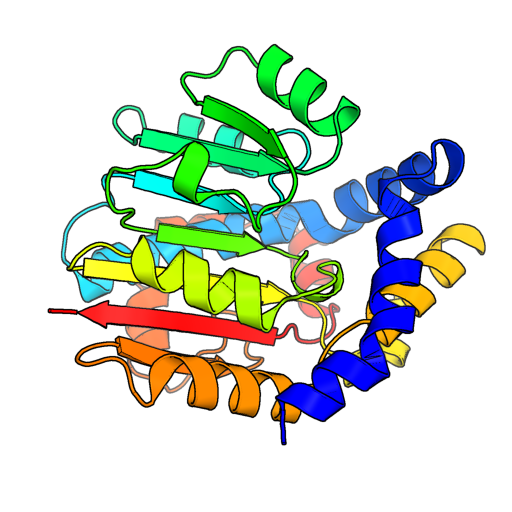819 -52.968 48.252 1.00 21.21 207 GLN A CA 1
ATOM 1651 C C . GLN A 1 206 ? 31.925 -52.970 47.015 1.00 21.29 207 GLN A C 1
ATOM 1652 O O . GLN A 1 206 ? 30.728 -53.231 47.108 1.00 20.69 207 GLN A O 1
ATOM 1658 N N . HIS A 1 207 ? 32.517 -52.683 45.856 1.00 22.55 208 HIS A N 1
ATOM 1659 C CA . HIS A 1 207 ? 31.767 -52.563 44.602 1.00 23.11 208 HIS A CA 1
ATOM 1660 C C . HIS A 1 207 ? 31.058 -53.855 44.206 1.00 21.58 208 HIS A C 1
ATOM 1661 O O . HIS A 1 207 ? 31.666 -54.927 44.190 1.00 21.07 208 HIS A O 1
ATOM 1668 N N . GLY A 1 208 ? 29.767 -53.740 43.894 1.00 20.65 209 GLY A N 1
ATOM 1669 C CA . GLY A 1 208 ? 28.962 -54.885 43.452 1.00 18.96 209 GLY A CA 1
ATOM 1670 C C . GLY A 1 208 ? 28.527 -55.784 44.596 1.00 18.32 209 GLY A C 1
ATOM 1671 O O . GLY A 1 208 ? 28.014 -56.881 44.367 1.00 17.80 209 GLY A O 1
ATOM 1672 N N . VAL A 1 209 ? 28.741 -55.309 45.822 1.00 17.22 210 VAL A N 1
ATOM 1673 C CA . VAL A 1 209 ? 28.400 -56.065 47.028 1.00 16.63 210 VAL A CA 1
ATOM 1674 C C . VAL A 1 209 ? 27.348 -55.317 47.846 1.00 16.07 210 VAL A C 1
ATOM 1675 O O . VAL A 1 209 ? 27.570 -54.189 48.290 1.00 16.23 210 VAL A O 1
ATOM 1679 N N . SER A 1 210 ? 26.203 -55.963 48.051 1.00 15.46 211 SER A N 1
ATOM 1680 C CA . SER A 1 210 ? 25.082 -55.348 48.755 1.00 14.85 211 SER A CA 1
ATOM 1681 C C . SER A 1 210 ? 24.719 -56.165 49.985 1.00 14.43 211 SER A C 1
ATOM 1682 O O . SER A 1 210 ? 25.287 -57.227 50.210 1.00 13.68 211 SER A O 1
ATOM 1685 N N . PHE A 1 211 ? 23.789 -55.662 50.789 1.00 14.01 212 PHE A N 1
ATOM 1686 C CA . PHE A 1 211 ? 23.318 -56.408 51.954 1.00 14.30 212 PHE A CA 1
ATOM 1687 C C . PHE A 1 211 ? 21.808 -56.349 52.123 1.00 14.39 212 PHE A C 1
ATOM 1688 O O . PHE A 1 211 ? 21.139 -55.467 51.591 1.00 14.54 212 PHE A O 1
ATOM 1696 N N . HIS A 1 212 ? 21.277 -57.305 52.880 1.00 14.76 213 HIS A N 1
ATOM 1697 C CA . HIS A 1 212 ? 19.902 -57.238 53.348 1.00 14.90 213 HIS A CA 1
ATOM 1698 C C . HIS A 1 212 ? 19.841 -57.817 54.748 1.00 14.74 213 HIS A C 1
ATOM 1699 O O . HIS A 1 212 ? 20.506 -58.816 55.035 1.00 12.98 213 HIS A O 1
ATOM 1706 N N . VAL A 1 213 ? 19.042 -57.199 55.609 1.00 14.77 214 VAL A N 1
ATOM 1707 C CA . VAL A 1 213 ? 18.810 -57.715 56.958 1.00 15.30 214 VAL A CA 1
ATOM 1708 C C . VAL A 1 213 ? 17.313 -57.704 57.242 1.00 15.30 214 VAL A C 1
ATOM 1709 O O . VAL A 1 213 ? 16.590 -56.813 56.786 1.00 16.41 214 VAL A O 1
ATOM 1713 N N . GLY A 1 214 ? 16.849 -58.705 57.989 1.00 14.99 215 GLY A N 1
ATOM 1714 C CA . GLY A 1 214 ? 15.441 -58.783 58.363 1.00 14.55 215 GLY A CA 1
ATOM 1715 C C . GLY A 1 214 ? 15.242 -59.835 59.428 1.00 14.65 215 GLY A C 1
ATOM 1716 O O . GLY A 1 214 ? 16.082 -60.715 59.604 1.00 13.35 215 GLY A O 1
ATOM 1717 N N . ASN A 1 215 ? 14.130 -59.747 60.144 1.00 14.83 216 ASN A N 1
ATOM 1718 C CA . ASN A 1 215 ? 13.841 -60.753 61.159 1.00 15.98 216 ASN A CA 1
ATOM 1719 C C . ASN A 1 215 ? 12.678 -61.672 60.806 1.00 15.13 216 ASN A C 1
ATOM 1720 O O . ASN A 1 215 ? 12.259 -62.488 61.628 1.00 15.17 216 ASN A O 1
ATOM 1725 N N . SER A 1 216 ? 12.174 -61.543 59.580 1.00 14.79 217 SER A N 1
ATOM 1726 C CA . SER A 1 216 ? 11.162 -62.459 59.052 1.00 14.48 217 SER A CA 1
ATOM 1727 C C . SER A 1 216 ? 11.719 -63.868 58.908 1.00 13.64 217 SER A C 1
ATOM 1728 O O . SER A 1 216 ? 12.899 -64.048 58.611 1.00 12.70 217 SER A O 1
ATOM 1731 N N . PHE A 1 217 ? 10.849 -64.858 59.101 1.00 13.13 218 PHE A N 1
ATOM 1732 C CA . PHE A 1 217 ? 11.248 -66.264 59.200 1.00 12.91 218 PHE A CA 1
ATOM 1733 C C . PHE A 1 217 ? 12.019 -66.799 57.997 1.00 12.58 218 PHE A C 1
ATOM 1734 O O . PHE A 1 217 ? 12.982 -67.562 58.159 1.00 12.09 218 PHE A O 1
ATOM 1742 N N . ILE A 1 218 ? 11.604 -66.404 56.797 1.00 12.04 219 ILE A N 1
ATOM 1743 C CA . ILE A 1 218 ? 12.248 -66.896 55.588 1.00 12.06 219 ILE A CA 1
ATOM 1744 C C . ILE A 1 218 ? 13.292 -65.899 55.101 1.00 11.85 219 ILE A C 1
ATOM 1745 O O . ILE A 1 218 ? 12.972 -64.947 54.393 1.00 12.10 219 ILE A O 1
ATOM 1750 N N . GLY A 1 219 ? 14.535 -66.101 55.539 1.00 11.86 220 GLY A N 1
ATOM 1751 C CA . GLY A 1 219 ? 15.668 -65.287 55.108 1.00 11.69 220 GLY A CA 1
ATOM 1752 C C . GLY A 1 219 ? 15.589 -63.813 55.458 1.00 11.69 220 GLY A C 1
ATOM 1753 O O . GLY A 1 219 ? 16.338 -63.015 54.905 1.00 11.62 220 GLY A O 1
ATOM 1754 N N . GLY A 1 220 ? 14.683 -63.458 56.367 1.00 11.78 221 GLY A N 1
ATOM 1755 C CA . GLY A 1 220 ? 14.480 -62.059 56.752 1.00 12.92 221 GLY A CA 1
ATOM 1756 C C . GLY A 1 220 ? 13.803 -61.229 55.676 1.00 13.59 221 GLY A C 1
ATOM 1757 O O . GLY A 1 220 ? 13.844 -59.990 55.730 1.00 14.15 221 GLY A O 1
ATOM 1758 N N . PHE A 1 221 ? 13.207 -61.901 54.691 1.00 14.21 222 PHE A N 1
ATOM 1759 C CA . PHE A 1 221 ? 12.470 -61.223 53.626 1.00 15.17 222 PHE A CA 1
ATOM 1760 C C . PHE A 1 221 ? 10.998 -61.166 53.991 1.00 15.86 222 PHE A C 1
ATOM 1761 O O . PHE A 1 221 ? 10.404 -62.186 54.334 1.00 15.63 222 PHE A O 1
ATOM 1769 N N . ASP A 1 222 ? 10.422 -59.968 53.936 1.00 16.48 223 ASP A N 1
ATOM 1770 C CA . ASP A 1 222 ? 9.008 -59.790 54.272 1.00 17.91 223 ASP A CA 1
ATOM 1771 C C . ASP A 1 222 ? 8.131 -60.572 53.307 1.00 17.69 223 ASP A C 1
ATOM 1772 O O . ASP A 1 222 ? 8.456 -60.692 52.129 1.00 16.67 223 ASP A O 1
ATOM 1777 N N . GLU A 1 223 ? 7.004 -61.077 53.807 1.00 18.19 224 GLU A N 1
ATOM 1778 C CA . GLU A 1 223 ? 6.107 -61.905 53.007 1.00 19.20 224 GLU A CA 1
ATOM 1779 C C . GLU A 1 223 ? 5.544 -61.216 51.755 1.00 19.24 224 GLU A C 1
ATOM 1780 O O . GLU A 1 223 ? 5.078 -61.896 50.841 1.00 18.97 224 GLU A O 1
ATOM 1786 N N . THR A 1 224 ? 5.591 -59.882 51.726 1.00 20.17 225 THR A N 1
ATOM 1787 C CA . THR A 1 224 ? 5.133 -59.098 50.564 1.00 21.16 225 THR A CA 1
ATOM 1788 C C . THR A 1 224 ? 6.246 -58.754 49.565 1.00 20.86 225 THR A C 1
ATOM 1789 O O . THR A 1 224 ? 5.981 -58.145 48.519 1.00 21.40 225 THR A O 1
ATOM 1793 N N . SER A 1 225 ? 7.483 -59.131 49.880 1.00 20.19 226 SER A N 1
ATOM 1794 C CA . SER A 1 225 ? 8.616 -58.793 49.015 1.00 19.41 226 SER A CA 1
ATOM 1795 C C . SER A 1 225 ? 8.722 -59.722 47.811 1.00 19.29 226 SER A C 1
ATOM 1796 O O . SER A 1 225 ? 8.295 -60.879 47.859 1.00 18.68 226 SER A O 1
ATOM 1799 N N . SER A 1 226 ? 9.290 -59.210 46.721 1.00 20.18 227 SER A N 1
ATOM 1800 C CA . SER A 1 226 ? 9.496 -60.007 45.520 1.00 20.54 227 SER A CA 1
ATOM 1801 C C . SER A 1 226 ? 10.464 -61.155 45.787 1.00 19.97 227 SER A C 1
ATOM 1802 O O . SER A 1 226 ? 10.335 -62.234 45.199 1.00 20.22 227 SER A O 1
ATOM 1805 N N . GLN A 1 227 ? 11.420 -60.914 46.684 1.00 20.02 228 GLN A N 1
ATOM 1806 C CA . GLN A 1 227 ? 12.397 -61.924 47.069 1.00 20.41 228 GLN A CA 1
ATOM 1807 C C . GLN A 1 227 ? 11.716 -63.098 47.771 1.00 18.78 228 GLN A C 1
ATOM 1808 O O . GLN A 1 227 ? 12.005 -64.254 47.462 1.00 18.44 228 GLN A O 1
ATOM 1814 N N . PHE A 1 228 ? 10.812 -62.800 48.705 1.00 17.15 229 PHE A N 1
ATOM 1815 C CA . PHE A 1 228 ? 10.053 -63.853 49.400 1.00 16.36 229 PHE A CA 1
ATOM 1816 C C . PHE A 1 228 ? 9.251 -64.670 48.394 1.00 16.57 229 PHE A C 1
ATOM 1817 O O . PHE A 1 228 ? 9.285 -65.902 48.420 1.00 15.74 229 PHE A O 1
ATOM 1825 N N . PHE A 1 229 ? 8.553 -63.987 47.486 1.00 17.28 230 PHE A N 1
ATOM 1826 C CA . PHE A 1 229 ? 7.776 -64.667 46.454 1.00 18.77 230 PHE A CA 1
ATOM 1827 C C . PHE A 1 229 ? 8.642 -65.657 45.685 1.00 18.44 230 PHE A C 1
ATOM 1828 O O . PHE A 1 229 ? 8.255 -66.804 45.505 1.00 18.21 230 PHE A O 1
ATOM 1836 N N . SER A 1 230 ? 9.819 -65.211 45.245 1.00 18.94 231 SER A N 1
ATOM 1837 C CA . SER A 1 230 ? 10.723 -66.072 44.481 1.00 19.66 231 SER A CA 1
ATOM 1838 C C . SER A 1 230 ? 11.199 -67.272 45.305 1.00 19.23 231 SER A C 1
ATOM 1839 O O . SER A 1 230 ? 11.143 -68.402 44.834 1.00 19.89 231 SER A O 1
ATOM 1842 N N . LEU A 1 231 ? 11.644 -67.022 46.537 1.00 19.40 232 LEU A N 1
ATOM 1843 C CA . LEU A 1 231 ? 12.111 -68.094 47.421 1.00 19.44 232 LEU A CA 1
ATOM 1844 C C . LEU A 1 231 ? 11.067 -69.185 47.631 1.00 18.87 232 LEU A C 1
ATOM 1845 O O . LEU A 1 231 ? 11.380 -70.375 47.538 1.00 18.45 232 LEU A O 1
ATOM 1850 N N . MET A 1 232 ? 9.828 -68.774 47.904 1.00 19.15 233 MET A N 1
ATOM 1851 C CA . MET A 1 232 ? 8.751 -69.707 48.242 1.00 19.52 233 MET A CA 1
ATOM 1852 C C . MET A 1 232 ? 8.237 -70.549 47.070 1.00 19.81 233 MET A C 1
ATOM 1853 O O . MET A 1 232 ? 7.499 -71.513 47.277 1.00 20.40 233 MET A O 1
ATOM 1858 N N . ARG A 1 233 ? 8.627 -70.183 45.852 1.00 20.63 234 ARG A N 1
ATOM 1859 C CA . ARG A 1 233 ? 8.356 -70.996 44.664 1.00 21.33 234 ARG A CA 1
ATOM 1860 C C . ARG A 1 233 ? 9.191 -72.280 44.619 1.00 20.93 234 ARG A C 1
ATOM 1861 O O . ARG A 1 233 ? 8.859 -73.219 43.891 1.00 20.99 234 ARG A O 1
ATOM 1869 N N . ASN A 1 234 ? 10.274 -72.318 45.393 1.00 20.18 235 ASN A N 1
ATOM 1870 C CA . ASN A 1 234 ? 11.207 -73.437 45.350 1.00 19.66 235 ASN A CA 1
ATOM 1871 C C . ASN A 1 234 ? 10.691 -74.633 46.144 1.00 19.34 235 ASN A C 1
ATOM 1872 O O . ASN A 1 234 ? 10.488 -74.538 47.353 1.00 18.35 235 ASN A O 1
ATOM 1877 N N . ARG A 1 235 ? 10.485 -75.754 45.450 1.00 19.22 236 ARG A N 1
ATOM 1878 C CA . ARG A 1 235 ? 9.907 -76.956 46.052 1.00 19.70 236 ARG A CA 1
ATOM 1879 C C . ARG A 1 235 ? 10.759 -77.570 47.164 1.00 18.48 236 ARG A C 1
ATOM 1880 O O . ARG A 1 235 ? 10.222 -78.175 48.089 1.00 17.80 236 ARG A O 1
ATOM 1888 N N . ASN A 1 236 ? 12.079 -77.410 47.074 1.00 17.77 237 ASN A N 1
ATOM 1889 C CA . ASN A 1 236 ? 12.973 -77.936 48.101 1.00 17.41 237 ASN A CA 1
ATOM 1890 C C . ASN A 1 236 ? 12.799 -77.197 49.425 1.00 16.43 237 ASN A C 1
ATOM 1891 O O . ASN A 1 236 ? 12.839 -77.810 50.491 1.00 16.34 237 ASN A O 1
ATOM 1896 N N . LEU A 1 237 ? 12.604 -75.881 49.345 1.00 15.78 238 LEU A N 1
ATOM 1897 C CA . LEU A 1 237 ? 12.342 -75.064 50.528 1.00 14.78 238 LEU A CA 1
ATOM 1898 C C . LEU A 1 237 ? 10.969 -75.392 51.111 1.00 15.54 238 LEU A C 1
ATOM 1899 O O . LEU A 1 237 ? 10.813 -75.498 52.326 1.00 14.91 238 LEU A O 1
ATOM 1904 N N . GLN A 1 238 ? 9.986 -75.560 50.236 1.00 16.32 239 GLN A N 1
ATOM 1905 C CA . GLN A 1 238 ? 8.657 -76.010 50.653 1.00 17.47 239 GLN A CA 1
ATOM 1906 C C . GLN A 1 238 ? 8.729 -77.333 51.415 1.00 17.99 239 GLN A C 1
ATOM 1907 O O . GLN A 1 238 ? 8.145 -77.461 52.493 1.00 17.64 239 GLN A O 1
ATOM 1913 N N . ASP A 1 239 ? 9.445 -78.309 50.855 1.00 18.96 240 ASP A N 1
ATOM 1914 C CA . ASP A 1 239 ? 9.592 -79.631 51.471 1.00 20.11 240 ASP A CA 1
ATOM 1915 C C . ASP A 1 239 ? 10.224 -79.561 52.867 1.00 19.35 240 ASP A C 1
ATOM 1916 O O . ASP A 1 239 ? 9.802 -80.276 53.776 1.00 19.66 240 ASP A O 1
ATOM 1921 N N . ALA A 1 240 ? 11.222 -78.691 53.030 1.00 18.02 241 ALA A N 1
ATOM 1922 C CA . ALA A 1 240 ? 11.894 -78.503 54.318 1.00 17.24 241 ALA A CA 1
ATOM 1923 C C . ALA A 1 240 ? 10.948 -77.918 55.362 1.00 16.57 241 ALA A C 1
ATOM 1924 O O . ALA A 1 240 ? 11.040 -78.244 56.550 1.00 16.22 241 ALA A O 1
ATOM 1926 N N . LEU A 1 241 ? 10.032 -77.066 54.912 1.00 16.23 242 LEU A N 1
ATOM 1927 C CA . LEU A 1 241 ? 9.081 -76.424 55.818 1.00 16.50 242 LEU A CA 1
ATOM 1928 C C . LEU A 1 241 ? 7.962 -77.392 56.215 1.00 17.35 242 LEU A C 1
ATOM 1929 O O . LEU A 1 241 ? 7.335 -77.242 57.269 1.00 16.91 242 LEU A O 1
ATOM 1934 N N . ARG A 1 242 ? 7.744 -78.399 55.376 1.00 18.82 243 ARG A N 1
ATOM 1935 C CA . ARG A 1 242 ? 6.733 -79.418 55.619 1.00 21.15 243 ARG A CA 1
ATOM 1936 C C . ARG A 1 242 ? 7.332 -80.497 56.517 1.00 20.66 243 ARG A C 1
ATOM 1937 O O . ARG A 1 242 ? 7.678 -81.590 56.058 1.00 22.19 243 ARG A O 1
ATOM 1945 N N . THR A 1 243 ? 7.470 -80.177 57.797 1.00 19.81 244 THR A N 1
ATOM 1946 C CA . THR A 1 243 ? 8.076 -81.094 58.758 1.00 18.80 244 THR A CA 1
ATOM 1947 C C . THR A 1 243 ? 7.044 -81.626 59.759 1.00 17.68 244 THR A C 1
ATOM 1948 O O . THR A 1 243 ? 5.835 -81.457 59.557 1.00 17.15 244 THR A O 1
ATOM 1952 N N . SER A 1 244 ? 7.519 -82.266 60.826 1.00 16.36 245 SER A N 1
ATOM 1953 C CA . SER A 1 244 ? 6.635 -82.864 61.823 1.00 15.66 245 SER A CA 1
ATOM 1954 C C . SER A 1 244 ? 5.750 -81.822 62.486 1.00 14.98 245 SER A C 1
ATOM 1955 O O . SER A 1 244 ? 6.071 -80.630 62.502 1.00 14.35 245 SER A O 1
ATOM 1958 N N . VAL A 1 245 ? 4.631 -82.283 63.034 1.00 13.82 246 VAL A N 1
ATOM 1959 C CA . VAL A 1 245 ? 3.721 -81.417 63.772 1.00 13.65 246 VAL A CA 1
ATOM 1960 C C . VAL A 1 245 ? 4.444 -80.629 64.872 1.00 13.24 246 VAL A C 1
ATOM 1961 O O . VAL A 1 245 ? 4.344 -79.395 64.941 1.00 12.59 246 VAL A O 1
ATOM 1965 N N . GLY A 1 246 ? 5.203 -81.336 65.704 1.00 13.01 247 GLY A N 1
ATOM 1966 C CA . GLY A 1 246 ? 5.890 -80.715 66.829 1.00 12.81 247 GLY A CA 1
ATOM 1967 C C . GLY A 1 246 ? 6.951 -79.709 66.413 1.00 12.77 247 GLY A C 1
ATOM 1968 O O . GLY A 1 246 ? 7.129 -78.694 67.076 1.00 12.73 247 GLY A O 1
ATOM 1969 N N . GLU A 1 247 ? 7.641 -79.978 65.310 1.00 13.00 248 GLU A N 1
ATOM 1970 C CA . GLU A 1 247 ? 8.673 -79.045 64.851 1.00 13.30 248 GLU A CA 1
ATOM 1971 C C . GLU A 1 247 ? 8.076 -77.791 64.216 1.00 12.82 248 GLU A C 1
ATOM 1972 O O . GLU A 1 247 ? 8.600 -76.689 64.407 1.00 12.37 248 GLU A O 1
ATOM 1978 N N . GLN A 1 248 ? 6.954 -77.946 63.516 1.00 12.41 249 GLN A N 1
ATOM 1979 C CA . GLN A 1 248 ? 6.260 -76.774 62.971 1.00 12.13 249 GLN A CA 1
ATOM 1980 C C . GLN A 1 248 ? 5.820 -75.859 64.111 1.00 12.31 249 GLN A C 1
ATOM 1981 O O . GLN A 1 248 ? 5.982 -74.633 64.028 1.00 12.03 249 GLN A O 1
ATOM 1987 N N . LEU A 1 249 ? 5.289 -76.441 65.189 1.00 12.29 250 LEU A N 1
ATOM 1988 C CA . LEU A 1 249 ? 4.845 -75.637 66.329 1.00 12.55 250 LEU A CA 1
ATOM 1989 C C . LEU A 1 249 ? 6.033 -74.979 67.040 1.00 12.73 250 LEU A C 1
ATOM 1990 O O . LEU A 1 249 ? 5.964 -73.804 67.418 1.00 12.67 250 LEU A O 1
ATOM 1995 N N . LYS A 1 250 ? 7.122 -75.730 67.199 1.00 13.40 251 LYS A N 1
ATOM 1996 C CA . LYS A 1 250 ? 8.355 -75.171 67.770 1.00 14.39 251 LYS A CA 1
ATOM 1997 C C . LYS A 1 250 ? 8.819 -73.951 66.983 1.00 13.87 251 LYS A C 1
ATOM 1998 O O . LYS A 1 250 ? 9.157 -72.920 67.569 1.00 13.52 251 LYS A O 1
ATOM 2004 N N . GLN A 1 251 ? 8.783 -74.065 65.657 1.00 13.64 252 GLN A N 1
ATOM 2005 C CA . GLN A 1 251 ? 9.193 -72.979 64.768 1.00 13.60 252 GLN A CA 1
ATOM 2006 C C . GLN A 1 251 ? 8.266 -71.772 64.861 1.00 13.33 252 GLN A C 1
ATOM 2007 O O . GLN A 1 251 ? 8.705 -70.630 64.716 1.00 14.04 252 GLN A O 1
ATOM 2013 N N . SER A 1 252 ? 6.986 -72.031 65.112 1.00 12.91 253 SER A N 1
ATOM 2014 C CA . SER A 1 252 ? 6.000 -70.979 65.308 1.00 13.02 253 SER A CA 1
ATOM 2015 C C . SER A 1 252 ? 6.248 -70.230 66.620 1.00 13.54 253 SER A C 1
ATOM 2016 O O . SER A 1 252 ? 6.067 -69.012 66.692 1.00 14.10 253 SER A O 1
ATOM 2019 N N . GLN A 1 253 ? 6.695 -70.957 67.640 1.00 14.32 254 GLN A N 1
ATOM 2020 C CA . GLN A 1 253 ? 6.855 -70.385 68.976 1.00 15.34 254 GLN A CA 1
ATOM 2021 C C . GLN A 1 253 ? 8.192 -69.674 69.180 1.00 15.89 254 GLN A C 1
ATOM 2022 O O . GLN A 1 253 ? 8.327 -68.874 70.107 1.00 17.21 254 GLN A O 1
ATOM 2028 N N . MET A 1 254 ? 9.157 -69.958 68.305 1.00 16.96 255 MET A N 1
ATOM 2029 C CA . MET A 1 254 ? 10.516 -69.400 68.375 1.00 17.77 255 MET A CA 1
ATOM 2030 C C . MET A 1 254 ? 10.518 -67.886 68.270 1.00 16.93 255 MET A C 1
ATOM 2031 O O . MET A 1 254 ? 9.765 -67.338 67.477 1.00 16.45 255 MET A O 1
ATOM 2036 N N . PRO A 1 255 ? 11.416 -67.212 69.013 1.00 16.31 256 PRO A N 1
ATOM 2037 C CA . PRO A 1 255 ? 11.605 -65.784 68.761 1.00 16.11 256 PRO A CA 1
ATOM 2038 C C . PRO A 1 255 ? 12.187 -65.557 67.369 1.00 15.65 256 PRO A C 1
ATOM 2039 O O . PRO A 1 255 ? 12.808 -66.458 66.795 1.00 15.78 256 PRO A O 1
ATOM 2043 N N . ALA A 1 256 ? 11.983 -64.360 66.838 1.00 14.97 257 ALA A N 1
ATOM 2044 C CA . ALA A 1 256 ? 12.510 -64.021 65.517 1.00 14.76 257 ALA A CA 1
ATOM 2045 C C . ALA A 1 256 ? 14.033 -63.963 65.565 1.00 13.91 257 ALA A C 1
ATOM 2046 O O . ALA A 1 256 ? 14.613 -63.430 66.508 1.00 14.85 257 ALA A O 1
ATOM 2048 N N . LEU A 1 257 ? 14.666 -64.535 64.548 1.00 13.32 258 LEU A N 1
ATOM 2049 C CA . LEU A 1 257 ? 16.121 -64.549 64.443 1.00 12.32 258 LEU A CA 1
ATOM 2050 C C . LEU A 1 257 ? 16.570 -63.402 63.550 1.00 12.11 258 LEU A C 1
ATOM 2051 O O . LEU A 1 257 ? 15.774 -62.875 62.766 1.00 12.55 258 LEU A O 1
ATOM 2056 N N . LEU A 1 258 ? 17.840 -63.020 63.670 1.00 11.64 259 LEU A N 1
ATOM 2057 C CA . LEU A 1 258 ? 18.465 -62.127 62.690 1.00 11.40 259 LEU A CA 1
ATOM 2058 C C . LEU A 1 258 ? 18.840 -62.914 61.437 1.00 10.75 259 LEU A C 1
ATOM 2059 O O . LEU A 1 258 ? 19.437 -63.998 61.536 1.00 10.26 259 LEU A O 1
ATOM 2064 N N . HIS A 1 259 ? 18.479 -62.378 60.268 1.00 10.36 260 HIS A N 1
ATOM 2065 C CA . HIS A 1 259 ? 18.862 -62.953 58.979 1.00 10.57 260 HIS A CA 1
ATOM 2066 C C . HIS A 1 259 ? 19.586 -61.884 58.186 1.00 10.39 260 HIS A C 1
ATOM 2067 O O . HIS A 1 259 ? 19.041 -60.805 57.969 1.00 10.78 260 HIS A O 1
ATOM 2074 N N . GLY A 1 260 ? 20.820 -62.165 57.779 1.00 9.86 261 GLY A N 1
ATOM 2075 C CA . GLY A 1 260 ? 21.630 -61.181 57.057 1.00 9.73 261 GLY A CA 1
ATOM 2076 C C . GLY A 1 260 ? 22.236 -61.788 55.815 1.00 9.50 261 GLY A C 1
ATOM 2077 O O . GLY A 1 260 ? 22.658 -62.949 55.831 1.00 9.25 261 GLY A O 1
ATOM 2078 N N . TRP A 1 261 ? 22.234 -61.019 54.727 1.00 9.55 262 TRP A N 1
ATOM 2079 C CA . TRP A 1 261 ? 22.853 -61.429 53.472 1.00 9.55 262 TRP A CA 1
ATOM 2080 C C . TRP A 1 261 ? 23.860 -60.397 53.024 1.00 9.59 262 TRP A C 1
ATOM 2081 O O . TRP A 1 261 ? 23.594 -59.186 53.085 1.00 9.60 262 TRP A O 1
ATOM 2092 N N . ILE A 1 262 ? 25.019 -60.884 52.587 1.00 10.06 263 ILE A N 1
ATOM 2093 C CA . ILE A 1 262 ? 26.006 -60.085 51.878 1.00 10.62 263 ILE A CA 1
ATOM 2094 C C . ILE A 1 262 ? 26.093 -60.707 50.485 1.00 11.56 263 ILE A C 1
ATOM 2095 O O . ILE A 1 262 ? 26.511 -61.861 50.329 1.00 11.63 263 ILE A O 1
ATOM 2100 N N . ILE A 1 263 ? 25.660 -59.947 49.481 1.00 12.46 264 ILE A N 1
ATOM 2101 C CA . ILE A 1 263 ? 25.430 -60.474 48.135 1.00 13.44 264 ILE A CA 1
ATOM 2102 C C . ILE A 1 263 ? 26.401 -59.843 47.141 1.00 13.62 264 ILE A C 1
ATOM 2103 O O . ILE A 1 263 ? 26.474 -58.622 47.039 1.00 13.42 264 ILE A O 1
ATOM 2108 N N . LYS A 1 264 ? 27.155 -60.675 46.434 1.00 14.56 265 LYS A N 1
ATOM 2109 C CA . LYS A 1 264 ? 28.050 -60.171 45.393 1.00 15.99 265 LYS A CA 1
ATOM 2110 C C . LYS A 1 264 ? 27.575 -60.600 44.008 1.00 17.20 265 LYS A C 1
ATOM 2111 O O . LYS A 1 264 ? 27.348 -61.786 43.736 1.00 16.03 265 LYS A O 1
ATOM 2117 N N . ASN A 1 265 ? 27.434 -59.612 43.133 1.00 19.56 266 ASN A N 1
ATOM 2118 C CA . ASN A 1 265 ? 27.047 -59.851 41.756 1.00 22.02 266 ASN A CA 1
ATOM 2119 C C . ASN A 1 265 ? 27.865 -58.945 40.843 1.00 22.87 266 ASN A C 1
ATOM 2120 O O . ASN A 1 265 ? 27.502 -57.787 40.610 1.00 23.39 266 ASN A O 1
ATOM 2125 N N . LYS A 1 266 ? 28.977 -59.481 40.345 1.00 24.39 267 LYS A N 1
ATOM 2126 C CA . LYS A 1 266 ? 29.877 -58.738 39.461 1.00 25.77 267 LYS A CA 1
ATOM 2127 C C . LYS A 1 266 ? 29.271 -58.560 38.071 1.00 26.91 267 LYS A C 1
ATOM 2128 O O . LYS A 1 266 ? 28.863 -59.530 37.437 1.00 27.42 267 LYS A O 1
#

Foldseek 3Di:
DLVVVLLVLLVLLQLLCCLCVPPVSVVLCVVLCVVQPPLCLLLLVLLVQLLLCLQPVDGWQEEEEEQCFLPPSVVVVVVVDVRHAYEYEHQDPVRQVNNVVVVGNYHYYHDQLLCVCVPDPAAGAEYEAEARLLNHSCNLSSLLVNVVRHDQWHKYKHKYAALVCLVLQQPSQPDPSSNVSSPSRSSSHHHQVSVVVSQCVSAVPPPQKDKDKAQDSRLRDDCPDPSVVSSVVDVSSVVSCPDDPVSVVSSVSDDGIMIMMIGGHD

Sequence (266 aa):
EIETIVRESEANRIQAQTWFSHPEKSKVSFRYDERETSSIRSISIETFLSFYSSKFNREPYSVLDIGCGQGQVIQYLNSRFQKIELTGIDSSAQAISSAKKLGINASFICSNAENIMQYVSKKQDIIFIHLCFGLFKNPIAIVNTLIHLLSDQSCIYIVDLDRNSLGEGLNTAQSREEEAYLKDQYRASLTMEEFKQLLHVVTKEQHGVSFHVGNSFIGGFDETSSQFFSLMRNRNLQDALRTSVGEQLKQSQMPALLHGWIIKNK

Organism: Bacillus velezensis (strain DSM 23117 / BGSC 10A6 / LMG 26770 / FZB42) (NCBI:txid326423)

Secondary structure (DSSP, 8-state):
-HHHHHHHTHHHHHHHHHHHHSHHHHHHHHHHHHHHHHHHHHHHHHHHHHHHHHHHSS--SEEEEET-TTSHHHHHHHHH-SS-EEEEEES-HHHHHHHHHT--SSEEEES-GGGGGGT--S-EEEEEEES-GGG-SSHHHHHHHHHHTEEEEEEEEEEE-BGGGHHHHGGG--SHHHHHHHHHHHHTPBPHHHHHHHHHHHHTTSTTEEEEEE-STTTT--TTSHHHHHHHT-HHHHHHHS--HHHHHHHHHSPPPEEEEEEEE-